Protein AF-A0A956PFY1-F1 (afdb_monomer)

Sequence (185 aa):
MDWIRDLAVQASIHTFSGLRATAQEKAQYIAVGFEELKRYALQGAYRFLIAIDKEMDNERVGYLFLNLYDQDDLGRRQTFVEDIAALPEYWGLGVGHILFDAATKVTAELGMHFMGGEVAAENSRIEAALRNNFYLETYRVVRPCTPEAEQLMEEVRQSKEKAGEVQDKLSKLRERRQRRKRNRT

Mean predicted aligned error: 8.37 Å

Secondary structure (DSSP, 8-state):
-HHHHHHHHHHTTTS-------HHHHHHHHHHHHHHHHHHHHTTSEEEEEEEETTTTTEEEEEEEEEEEEE-TTS-EEEEEEEEEE-GGGTTTTHHHHHHHHHHHHHHHTT-S-EEE---TT-TTHHHHHTTT------------SHHHHHHHHHHHHHHHHHHHHHHHHHHHHHHHHHHHHTT-

Foldseek 3Di:
DVVQLVQCLVCQLQKADQDLFFNVVSSVCSNVCVVVLVVCVVVVQKDKDWDFDPVPVRDTFWIWIKGQADADPVRAGFIETEIIDGHPVCPPVCSVLVRLVVVVVVRVVSVHDDYYYHHHPPRPCVVVCVVNVDDDDDDDDDDDDDPVSVVSNVNSVVSVVVVVVVVVVVVVVVVVVVVVVVVVD

pLDDT: mean 81.2, std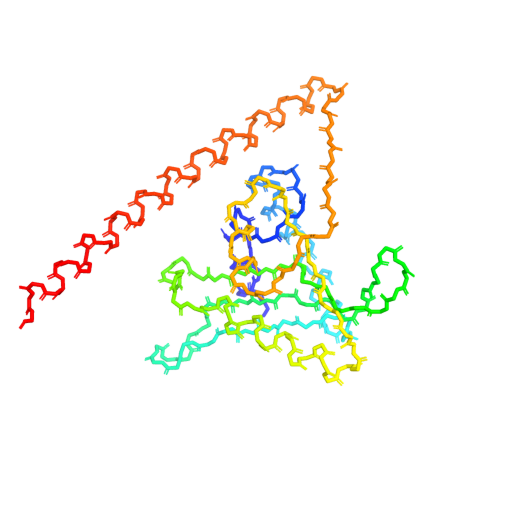 9.68, range [46.41, 95.62]

Solvent-accessible surface area (backbone atoms only — not comparable to full-atom values): 10657 Å² total; per-residue (Å²): 109,67,69,56,51,54,50,45,33,75,34,42,74,74,37,45,45,60,70,93,58,44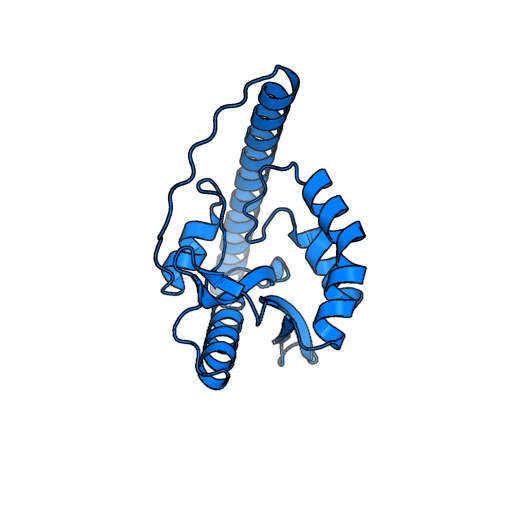,58,64,55,40,23,49,48,44,68,65,47,45,65,58,53,52,52,38,34,76,71,65,47,28,45,79,47,72,42,62,40,76,88,58,85,58,37,77,44,30,42,32,36,34,36,66,76,37,59,49,102,84,68,47,67,20,26,29,44,66,36,44,47,58,46,75,92,50,63,91,71,51,57,68,55,58,46,49,57,52,47,52,50,54,33,47,76,71,74,33,89,45,73,50,66,49,61,34,91,87,40,80,58,54,63,56,42,49,76,65,76,51,77,92,86,82,87,88,86,85,78,71,88,46,74,66,48,45,50,49,52,50,52,36,49,53,52,48,53,54,50,50,53,51,50,53,50,50,51,54,52,49,52,54,52,51,54,57,54,61,77,72,111

Radius of gyration: 17.81 Å; Cα contacts (8 Å, |Δi|>4): 221; chains: 1; bounding box: 33×44×57 Å

Nearest PDB structures (foldseek):
  8a9o-assembly1_A  TM=7.729E-01  e=7.725E-06  Acinetobacter baumannii
  7n1l-assembly3_C  TM=6.380E-01  e=3.744E-05  Brucella abortus 2308
  7zkt-assembly4_H  TM=6.027E-01  e=6.203E-05  Physcomitrium patens
  7zkt-assembly3_F  TM=6.023E-01  e=1.323E-04  Physcomitrium patens
  7zkt-assembly1_B  TM=5.962E-01  e=1.501E-04  Physcomitrium patens

Structure (mmCIF, N/CA/C/O backbone):
data_AF-A0A956PFY1-F1
#
_entry.id   AF-A0A956PFY1-F1
#
loop_
_atom_site.group_PDB
_atom_site.id
_atom_site.type_symbol
_atom_site.label_atom_id
_atom_site.label_alt_id
_atom_site.label_comp_id
_atom_site.label_asym_id
_atom_site.label_entity_id
_atom_site.label_seq_id
_atom_site.pdbx_PDB_ins_code
_atom_site.Cartn_x
_atom_site.Cartn_y
_atom_site.Cartn_z
_atom_site.occupancy
_atom_site.B_iso_or_equiv
_atom_site.auth_seq_id
_atom_site.auth_comp_id
_atom_site.auth_asym_id
_atom_site.auth_atom_id
_atom_site.pdbx_PDB_model_num
ATOM 1 N N . MET A 1 1 ? 16.843 -0.530 -7.516 1.00 71.75 1 MET A N 1
ATOM 2 C CA . MET A 1 1 ? 16.115 -0.113 -6.298 1.00 71.75 1 MET A CA 1
ATOM 3 C C . MET A 1 1 ? 15.875 1.388 -6.311 1.00 71.75 1 MET A C 1
ATOM 5 O O . MET A 1 1 ? 14.780 1.790 -5.967 1.00 71.75 1 MET A O 1
ATOM 9 N N . ASP A 1 2 ? 16.827 2.192 -6.786 1.00 81.81 2 ASP A N 1
ATOM 10 C CA . ASP A 1 2 ? 16.717 3.662 -6.797 1.00 81.81 2 ASP A CA 1
ATOM 11 C C . ASP A 1 2 ? 15.479 4.176 -7.554 1.00 81.81 2 ASP A C 1
ATOM 13 O O . ASP A 1 2 ? 14.748 4.997 -7.027 1.00 81.81 2 ASP A O 1
ATOM 17 N N . TRP A 1 3 ? 15.120 3.568 -8.692 1.00 85.62 3 TRP A N 1
ATOM 18 C CA . TRP A 1 3 ? 13.853 3.873 -9.379 1.00 85.62 3 TRP A CA 1
ATOM 19 C C . TRP A 1 3 ? 12.600 3.656 -8.507 1.00 85.62 3 TRP A C 1
ATOM 21 O O . TRP A 1 3 ? 11.654 4.431 -8.586 1.00 85.62 3 TRP A O 1
ATOM 31 N N . ILE A 1 4 ? 12.587 2.615 -7.662 1.00 83.56 4 ILE A N 1
ATOM 32 C CA . ILE A 1 4 ? 11.465 2.353 -6.745 1.00 83.56 4 ILE A CA 1
ATOM 33 C C . ILE A 1 4 ? 11.416 3.450 -5.685 1.00 83.56 4 ILE A C 1
ATOM 35 O O . ILE A 1 4 ? 10.335 3.934 -5.388 1.00 83.56 4 ILE A O 1
ATOM 39 N N . ARG A 1 5 ? 12.572 3.873 -5.155 1.00 83.25 5 ARG A N 1
ATOM 40 C CA . ARG A 1 5 ? 12.657 5.000 -4.219 1.00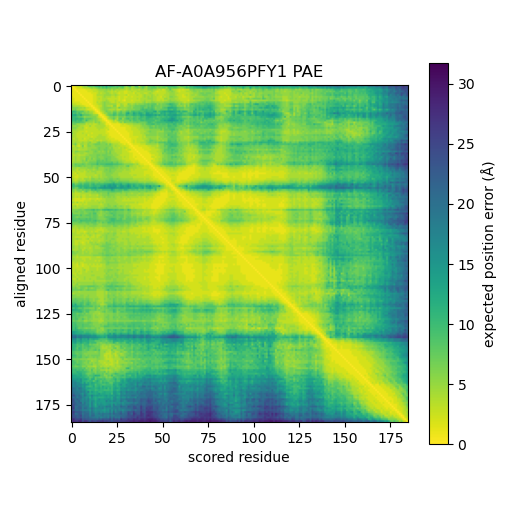 83.25 5 ARG A CA 1
ATOM 41 C C . ARG A 1 5 ? 12.104 6.272 -4.846 1.00 83.25 5 ARG A C 1
ATOM 43 O O . ARG A 1 5 ? 11.280 6.933 -4.230 1.00 83.25 5 ARG A O 1
ATOM 50 N N . ASP A 1 6 ? 12.539 6.600 -6.057 1.00 83.31 6 ASP A N 1
ATOM 51 C CA . ASP A 1 6 ? 12.123 7.823 -6.741 1.00 83.31 6 ASP A CA 1
ATOM 52 C C . ASP A 1 6 ? 10.618 7.807 -7.016 1.00 83.31 6 ASP A C 1
ATOM 54 O O . ASP A 1 6 ? 9.922 8.781 -6.723 1.00 83.31 6 ASP A O 1
ATOM 58 N N . LEU A 1 7 ? 10.095 6.672 -7.492 1.00 83.19 7 LEU A N 1
ATOM 59 C CA . LEU A 1 7 ? 8.660 6.486 -7.674 1.00 83.19 7 LEU A CA 1
ATOM 60 C C . LEU A 1 7 ? 7.908 6.560 -6.339 1.00 83.19 7 LEU A C 1
ATOM 62 O O . LEU A 1 7 ? 6.875 7.215 -6.273 1.00 83.19 7 LEU A O 1
ATOM 66 N N . ALA A 1 8 ? 8.423 5.942 -5.276 1.00 81.88 8 ALA A N 1
ATOM 67 C CA . ALA A 1 8 ? 7.819 5.962 -3.947 1.00 81.88 8 ALA A CA 1
ATOM 68 C C . ALA A 1 8 ? 7.761 7.377 -3.372 1.00 81.88 8 ALA A C 1
ATOM 70 O O . ALA A 1 8 ? 6.731 7.792 -2.857 1.00 81.88 8 ALA A O 1
ATOM 71 N N . VAL A 1 9 ? 8.827 8.164 -3.523 1.00 80.81 9 VAL A N 1
ATOM 72 C CA . VAL A 1 9 ? 8.867 9.569 -3.098 1.00 80.81 9 VAL A CA 1
ATOM 73 C C . VAL A 1 9 ? 7.840 10.392 -3.877 1.00 80.81 9 VAL A C 1
ATOM 75 O O . VAL A 1 9 ? 7.041 11.105 -3.266 1.00 80.81 9 VAL A O 1
ATOM 78 N N . GLN A 1 10 ? 7.806 10.256 -5.205 1.00 77.38 10 GLN A N 1
ATOM 79 C CA . GLN A 1 10 ? 6.849 10.964 -6.063 1.00 77.38 10 GLN A CA 1
ATOM 80 C C . GLN A 1 10 ? 5.396 10.565 -5.777 1.00 77.38 10 GLN A C 1
ATOM 82 O O . GLN A 1 10 ? 4.502 11.412 -5.779 1.00 77.38 10 GLN A O 1
ATOM 87 N N . ALA A 1 11 ? 5.155 9.281 -5.526 1.00 74.50 11 ALA A N 1
ATOM 88 C CA . ALA A 1 11 ? 3.828 8.728 -5.316 1.00 74.50 11 ALA A CA 1
ATOM 89 C C . ALA A 1 11 ? 3.384 8.734 -3.851 1.00 74.50 11 ALA A C 1
ATOM 91 O O . ALA A 1 11 ? 2.210 8.477 -3.614 1.00 74.50 11 ALA A O 1
ATOM 92 N N . SER A 1 12 ? 4.263 9.055 -2.895 1.00 73.81 12 SER A N 1
ATOM 93 C CA . SER A 1 12 ? 4.042 9.011 -1.433 1.00 73.81 12 SER A CA 1
ATOM 94 C C . SER A 1 12 ? 2.766 9.718 -0.969 1.00 73.81 12 SER A C 1
ATOM 96 O O . SER A 1 12 ? 2.120 9.349 0.012 1.00 73.81 12 SER A O 1
ATOM 98 N N . ILE A 1 13 ? 2.368 10.741 -1.716 1.00 68.56 13 ILE A N 1
ATOM 99 C CA . ILE A 1 13 ? 1.162 11.534 -1.483 1.00 68.56 13 ILE A CA 1
ATOM 100 C C . ILE A 1 13 ? -0.129 10.787 -1.871 1.00 68.56 13 ILE A C 1
ATOM 102 O O . ILE A 1 13 ? -1.224 11.183 -1.476 1.00 68.56 13 ILE A O 1
ATOM 106 N N . HIS A 1 14 ? -0.003 9.712 -2.646 1.00 67.69 14 HIS A N 1
ATOM 107 C CA . HIS A 1 14 ? -1.073 8.938 -3.272 1.00 67.69 14 HIS A CA 1
ATOM 108 C C . HIS A 1 14 ? -1.091 7.460 -2.864 1.00 67.69 14 HIS A C 1
ATOM 110 O O . HIS A 1 14 ? -1.961 6.728 -3.352 1.00 67.69 14 HIS A O 1
ATOM 116 N N . THR A 1 15 ? -0.160 7.011 -2.020 1.00 70.25 15 THR A N 1
ATOM 117 C CA . THR A 1 15 ? -0.051 5.601 -1.643 1.00 70.25 15 THR A CA 1
ATOM 118 C C . THR A 1 15 ? -0.909 5.216 -0.432 1.00 70.25 15 THR A C 1
ATOM 120 O O . THR A 1 15 ? -1.598 6.045 0.182 1.00 70.25 15 THR A O 1
ATOM 123 N N . PHE A 1 16 ? -0.912 3.918 -0.120 1.00 62.84 16 PHE A N 1
ATOM 124 C CA . PHE A 1 16 ? -1.498 3.366 1.096 1.00 62.84 16 PHE A CA 1
ATOM 125 C C . PHE A 1 16 ? -0.575 3.687 2.268 1.00 62.84 16 PHE A C 1
ATOM 127 O O . PHE A 1 16 ? 0.484 3.102 2.418 1.00 62.84 16 PHE A O 1
ATOM 134 N N . SER A 1 17 ? -0.959 4.683 3.059 1.00 69.06 17 SER A N 1
ATOM 135 C CA . SER A 1 17 ? -0.211 5.108 4.237 1.00 69.06 17 SER A CA 1
ATOM 136 C C . SER A 1 17 ? -1.193 5.343 5.376 1.00 69.06 17 SER A C 1
ATOM 138 O O . SER A 1 17 ? -2.096 6.181 5.245 1.00 69.06 17 SER A O 1
ATOM 140 N N . GLY A 1 18 ? -0.963 4.684 6.513 1.00 66.62 18 GLY A N 1
AT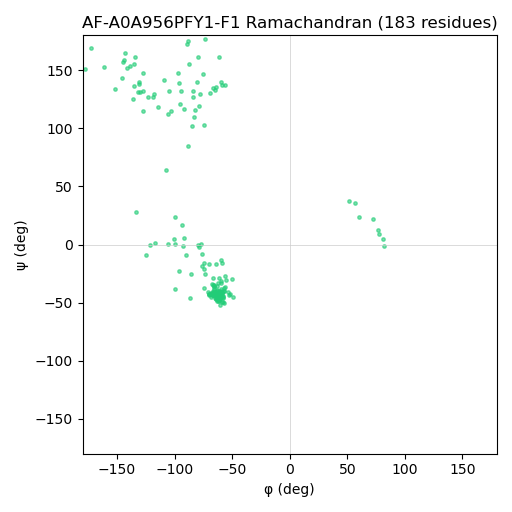OM 141 C CA . GLY A 1 18 ? -1.635 4.972 7.785 1.00 66.62 18 GLY A CA 1
ATOM 142 C C . GLY A 1 18 ? -1.212 6.311 8.411 1.00 66.62 18 GLY A C 1
ATOM 143 O O . GLY A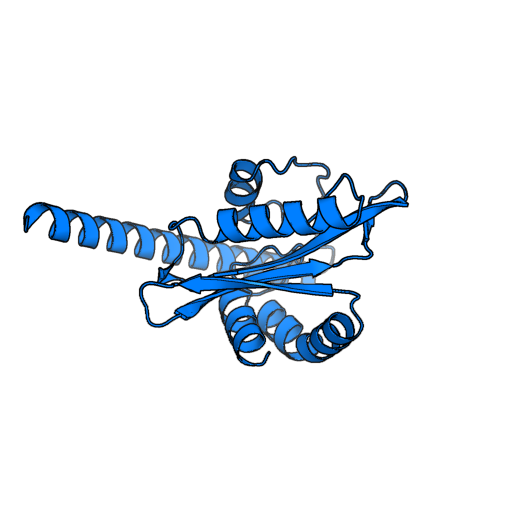 1 18 ? -1.923 6.860 9.255 1.00 66.62 18 GLY A O 1
ATOM 144 N N . LEU A 1 19 ? -0.084 6.888 7.967 1.00 69.25 19 LEU A N 1
ATOM 145 C CA . LEU A 1 19 ? 0.460 8.129 8.522 1.00 69.25 19 LEU A CA 1
ATOM 146 C C . LEU A 1 19 ? -0.403 9.358 8.207 1.00 69.25 19 LEU A C 1
ATOM 148 O O . LEU A 1 19 ? -0.732 9.663 7.051 1.00 69.25 19 LEU A O 1
ATOM 152 N N . ARG A 1 20 ? -0.684 10.122 9.265 1.00 70.81 20 ARG A N 1
ATOM 153 C CA . ARG A 1 20 ? -1.231 11.482 9.212 1.00 70.81 20 ARG A CA 1
ATOM 154 C C . ARG A 1 20 ? -0.068 12.457 9.119 1.00 70.81 20 ARG A C 1
ATOM 156 O O . ARG A 1 20 ? 0.428 12.936 10.127 1.00 70.81 20 ARG A O 1
ATOM 163 N N . ALA A 1 21 ? 0.388 12.663 7.897 1.00 74.44 21 ALA A N 1
ATOM 164 C CA . ALA A 1 21 ? 1.546 13.477 7.584 1.00 74.44 21 ALA A CA 1
ATOM 165 C C . ALA A 1 21 ? 1.272 14.266 6.304 1.00 74.44 21 ALA A C 1
ATOM 167 O O . ALA A 1 21 ? 0.496 13.826 5.441 1.00 74.44 21 ALA A O 1
ATOM 168 N N . THR A 1 22 ? 1.904 15.426 6.185 1.00 75.50 22 THR A N 1
ATOM 169 C CA . THR A 1 22 ? 1.931 16.211 4.954 1.00 75.50 22 THR A CA 1
ATOM 170 C C . THR A 1 22 ? 2.592 15.418 3.827 1.00 75.50 22 THR A C 1
ATOM 172 O O . THR A 1 22 ? 3.339 14.459 4.040 1.00 75.50 22 THR A O 1
ATOM 175 N N . ALA A 1 23 ? 2.339 15.838 2.589 1.00 71.88 23 ALA A N 1
ATOM 176 C CA . ALA A 1 23 ? 3.006 15.288 1.414 1.00 71.88 23 ALA A CA 1
ATOM 177 C C . ALA A 1 23 ? 4.539 15.285 1.548 1.00 71.88 23 ALA A C 1
ATOM 179 O O . ALA A 1 23 ? 5.201 14.307 1.206 1.00 71.88 23 ALA A O 1
ATOM 180 N N . GLN A 1 24 ? 5.087 16.381 2.074 1.00 77.19 24 GLN A N 1
ATOM 181 C CA . GLN A 1 24 ? 6.520 16.561 2.242 1.00 77.19 24 GLN A CA 1
ATOM 182 C C . GLN A 1 24 ? 7.088 15.642 3.326 1.00 77.19 24 GLN A C 1
ATOM 184 O O . GLN A 1 24 ? 8.117 15.013 3.099 1.00 77.19 24 GLN A O 1
ATOM 189 N N . GLU A 1 25 ? 6.403 15.500 4.462 1.00 80.69 25 GLU A N 1
ATOM 190 C CA . GLU A 1 25 ? 6.816 14.580 5.527 1.00 80.69 25 GLU A CA 1
ATOM 191 C C . GLU A 1 25 ? 6.797 13.123 5.061 1.00 80.69 25 GLU A C 1
ATOM 193 O O . GLU A 1 25 ? 7.730 12.381 5.355 1.00 80.69 25 GLU A O 1
ATOM 198 N N . LYS A 1 26 ? 5.792 12.711 4.277 1.00 77.44 26 LYS A N 1
ATOM 199 C CA . LYS A 1 26 ? 5.750 11.361 3.688 1.00 77.44 26 LYS A CA 1
ATOM 200 C C . LYS A 1 26 ? 6.899 11.131 2.714 1.00 77.44 26 LYS A C 1
ATOM 202 O O . LYS A 1 26 ? 7.589 10.118 2.802 1.00 77.44 26 LYS A O 1
ATOM 207 N N . ALA A 1 27 ? 7.132 12.085 1.814 1.00 78.38 27 ALA A N 1
ATOM 208 C CA . ALA A 1 27 ? 8.237 12.030 0.866 1.00 78.38 27 ALA A CA 1
ATOM 209 C C . ALA A 1 27 ? 9.593 11.949 1.585 1.00 78.38 27 ALA A C 1
ATOM 211 O O . ALA A 1 27 ? 10.437 11.135 1.216 1.00 78.38 27 ALA A O 1
ATOM 212 N N . GLN A 1 28 ? 9.790 12.747 2.636 1.00 81.81 28 GLN A N 1
ATOM 213 C CA . GLN A 1 28 ? 11.013 12.749 3.435 1.00 81.81 28 GLN A CA 1
ATOM 214 C C . GLN A 1 28 ? 11.177 11.452 4.231 1.00 81.81 28 GLN A C 1
ATOM 216 O O . GLN A 1 28 ? 12.269 10.887 4.244 1.00 81.81 28 GLN A O 1
ATOM 221 N N . TYR A 1 29 ? 10.101 10.951 4.840 1.00 81.25 29 TYR A N 1
ATOM 222 C CA . TYR A 1 29 ? 10.096 9.679 5.557 1.00 81.25 29 TYR A CA 1
ATOM 223 C C . TYR A 1 29 ? 10.527 8.531 4.643 1.00 81.25 29 TYR A C 1
ATOM 225 O O . TYR A 1 29 ? 11.473 7.817 4.969 1.00 81.25 29 TYR A O 1
ATOM 233 N N . ILE A 1 30 ? 9.918 8.413 3.458 1.00 80.94 30 ILE A N 1
ATOM 234 C CA . ILE A 1 30 ? 10.320 7.412 2.465 1.00 80.94 30 ILE A CA 1
ATOM 235 C C . ILE A 1 30 ? 11.767 7.653 2.038 1.00 80.94 30 ILE A C 1
ATOM 237 O O . ILE A 1 30 ? 12.570 6.729 2.060 1.00 80.94 30 ILE A O 1
ATOM 241 N N . ALA A 1 31 ? 12.146 8.887 1.699 1.00 79.88 31 ALA A N 1
ATOM 242 C CA . ALA A 1 31 ? 13.488 9.186 1.207 1.00 79.88 31 ALA A CA 1
ATOM 243 C C . ALA A 1 31 ? 14.605 8.826 2.199 1.00 79.88 31 ALA A C 1
ATOM 245 O O . ALA A 1 31 ? 15.701 8.488 1.744 1.00 79.88 31 ALA A O 1
ATOM 246 N N . VAL A 1 32 ? 14.340 8.912 3.506 1.00 81.38 32 VAL A N 1
ATOM 247 C CA . VAL A 1 32 ? 15.276 8.561 4.583 1.00 81.38 32 VAL A CA 1
ATOM 248 C C . VAL A 1 32 ? 15.194 7.071 4.927 1.00 81.38 32 VAL A C 1
ATOM 250 O O . VAL A 1 32 ? 16.227 6.413 5.026 1.00 81.38 32 VAL A O 1
ATOM 253 N N . GLY A 1 33 ? 13.986 6.520 5.067 1.00 80.19 33 GLY A N 1
ATOM 254 C CA . GLY A 1 33 ? 13.760 5.131 5.477 1.00 80.19 33 GLY A CA 1
ATOM 255 C C . GLY A 1 33 ? 14.049 4.093 4.390 1.00 80.19 33 GLY A C 1
ATOM 256 O O . GLY A 1 33 ? 14.317 2.933 4.700 1.00 80.19 33 GLY A O 1
ATOM 257 N N . PHE A 1 34 ? 14.050 4.483 3.110 1.00 81.94 34 PHE A N 1
ATOM 258 C CA . PHE A 1 34 ? 14.145 3.535 1.994 1.00 81.94 34 PHE A CA 1
ATOM 259 C C . PHE A 1 34 ? 15.417 2.673 2.003 1.00 81.94 34 PHE A C 1
ATOM 261 O O . PHE A 1 34 ? 15.371 1.516 1.589 1.00 81.94 34 PHE A O 1
ATOM 268 N N . GLU A 1 35 ? 16.554 3.190 2.479 1.00 80.25 35 GLU A N 1
ATOM 269 C CA . GLU A 1 35 ? 17.787 2.389 2.559 1.00 80.25 35 GLU A CA 1
ATOM 270 C C . GLU A 1 35 ? 17.670 1.241 3.567 1.00 80.25 35 GLU A C 1
ATOM 272 O O . GLU A 1 35 ? 18.194 0.147 3.341 1.00 80.25 35 GLU A O 1
ATOM 277 N N . GLU A 1 36 ? 16.939 1.456 4.659 1.00 80.69 36 GLU A N 1
ATOM 278 C CA . GLU A 1 36 ? 16.658 0.405 5.629 1.00 80.69 36 GLU A CA 1
ATOM 279 C C . GLU A 1 36 ? 15.693 -0.632 5.040 1.00 80.69 36 GLU A C 1
ATOM 281 O O . GLU A 1 36 ? 15.960 -1.833 5.100 1.00 80.69 36 GLU A O 1
ATOM 286 N N . LEU A 1 37 ? 14.648 -0.178 4.341 1.00 77.62 37 LEU A N 1
ATOM 287 C CA . LEU A 1 37 ? 13.715 -1.056 3.624 1.00 77.62 37 LEU A CA 1
ATOM 288 C C . LEU A 1 37 ? 14.426 -1.918 2.573 1.00 77.62 37 LEU A C 1
ATOM 290 O O . LEU A 1 37 ? 14.174 -3.118 2.456 1.00 77.62 37 LEU A O 1
ATOM 294 N N . LYS A 1 38 ? 15.375 -1.333 1.836 1.00 80.88 38 LYS A N 1
ATOM 295 C CA . LYS A 1 38 ? 16.222 -2.050 0.877 1.00 80.88 38 LYS A CA 1
ATOM 296 C C . LYS A 1 38 ? 17.059 -3.125 1.562 1.00 80.88 38 LYS A C 1
ATOM 298 O O . LYS A 1 38 ? 17.164 -4.229 1.030 1.00 80.88 38 LYS A O 1
ATOM 303 N N . ARG A 1 39 ? 17.626 -2.835 2.736 1.00 83.12 39 ARG A N 1
ATOM 304 C CA . ARG A 1 39 ? 18.360 -3.826 3.533 1.00 83.12 39 ARG A CA 1
ATOM 305 C C . ARG A 1 39 ? 17.450 -4.980 3.950 1.00 83.12 39 ARG A C 1
ATOM 307 O O . ARG A 1 39 ? 17.827 -6.131 3.739 1.00 83.12 39 ARG A O 1
ATOM 314 N N . TYR A 1 40 ? 16.260 -4.695 4.472 1.00 82.38 40 TYR A N 1
ATOM 315 C CA . TYR A 1 40 ? 15.328 -5.743 4.885 1.00 82.38 40 TYR A CA 1
ATOM 316 C C . TYR A 1 40 ? 14.810 -6.580 3.705 1.00 82.38 40 TYR A C 1
ATOM 318 O O . TYR A 1 40 ? 14.676 -7.799 3.823 1.00 82.38 40 TYR A O 1
ATOM 326 N N . ALA A 1 41 ? 14.600 -5.966 2.538 1.00 83.62 41 ALA A N 1
ATOM 327 C CA . ALA A 1 41 ? 14.270 -6.694 1.314 1.00 83.62 41 ALA A CA 1
ATOM 328 C C . ALA A 1 41 ? 15.400 -7.652 0.890 1.00 83.62 41 ALA A C 1
ATOM 330 O O . ALA A 1 41 ? 15.138 -8.799 0.533 1.00 83.62 41 ALA A O 1
ATOM 331 N N . LEU A 1 42 ? 16.667 -7.226 0.984 1.00 83.69 42 LEU A N 1
ATOM 332 C CA . LEU A 1 42 ? 17.828 -8.081 0.688 1.00 83.69 42 LEU A CA 1
ATOM 333 C C . LEU A 1 42 ? 18.001 -9.231 1.690 1.00 83.69 42 LEU A C 1
ATOM 335 O O . LEU A 1 42 ? 18.506 -10.288 1.326 1.00 83.69 42 LEU A O 1
ATOM 339 N N . GLN A 1 43 ? 17.565 -9.040 2.935 1.00 86.56 43 GLN A N 1
ATOM 340 C CA . GLN A 1 43 ? 17.544 -10.082 3.966 1.00 86.56 43 GLN A CA 1
ATOM 341 C C . GLN A 1 43 ? 16.360 -11.051 3.813 1.00 86.56 43 GLN A C 1
ATOM 343 O O . GLN A 1 43 ? 16.240 -12.000 4.583 1.00 86.56 43 GLN A O 1
ATOM 348 N N . GLY A 1 44 ? 15.480 -10.824 2.832 1.00 83.50 44 GLY A N 1
ATOM 349 C CA . GLY A 1 44 ? 14.298 -11.646 2.592 1.00 83.50 44 GLY A CA 1
ATOM 350 C C . GLY A 1 44 ? 13.143 -11.385 3.560 1.00 83.50 44 GLY A C 1
ATOM 351 O O . GLY A 1 44 ? 12.170 -12.134 3.526 1.00 83.50 44 GLY A O 1
ATOM 352 N N . ALA A 1 45 ? 13.224 -10.340 4.394 1.00 86.50 45 ALA A N 1
ATOM 353 C CA . ALA A 1 45 ? 12.141 -9.929 5.289 1.00 86.50 45 ALA A CA 1
ATOM 354 C C . ALA A 1 45 ? 10.986 -9.248 4.535 1.00 86.50 45 ALA A C 1
ATOM 356 O O . ALA A 1 45 ? 9.836 -9.296 4.963 1.00 86.50 45 ALA A O 1
ATOM 357 N N . TYR A 1 46 ? 11.292 -8.659 3.379 1.00 90.38 46 TYR A N 1
ATOM 358 C CA . TYR A 1 46 ? 10.326 -7.978 2.527 1.00 90.38 46 TYR A CA 1
ATOM 359 C C . TYR A 1 46 ? 10.517 -8.378 1.065 1.00 90.38 46 TYR A C 1
ATOM 361 O O . TYR A 1 46 ? 11.585 -8.850 0.664 1.00 90.38 46 TYR A O 1
ATOM 369 N N . ARG A 1 47 ? 9.497 -8.141 0.239 1.00 90.44 47 ARG A N 1
ATOM 370 C CA . ARG A 1 47 ? 9.558 -8.289 -1.219 1.00 90.44 47 ARG A CA 1
ATOM 371 C C . ARG A 1 47 ? 9.003 -7.057 -1.919 1.00 90.44 47 ARG A C 1
ATOM 373 O O . ARG A 1 47 ? 7.956 -6.539 -1.549 1.00 90.44 47 ARG A O 1
ATOM 380 N N . PHE A 1 48 ? 9.685 -6.644 -2.983 1.00 90.31 48 PHE A N 1
ATOM 381 C CA . PHE A 1 48 ? 9.138 -5.711 -3.962 1.00 90.31 48 PHE A CA 1
ATOM 382 C C . PHE A 1 48 ? 8.537 -6.500 -5.122 1.00 90.31 48 PHE A C 1
ATOM 384 O O . PHE A 1 48 ? 9.242 -7.248 -5.801 1.00 90.31 48 PHE A O 1
ATOM 391 N N . LEU A 1 49 ? 7.246 -6.312 -5.363 1.00 93.62 49 LEU A N 1
ATOM 392 C CA . LEU A 1 49 ? 6.572 -6.765 -6.574 1.00 93.62 49 LEU A CA 1
ATOM 393 C C . LEU A 1 49 ? 6.556 -5.602 -7.556 1.00 93.62 49 LEU A C 1
ATOM 395 O O . LEU A 1 49 ? 6.216 -4.491 -7.164 1.00 93.62 49 LEU A O 1
ATOM 399 N N . ILE A 1 50 ? 6.941 -5.833 -8.811 1.00 93.88 50 ILE A N 1
ATOM 400 C CA . ILE A 1 50 ? 7.075 -4.778 -9.823 1.00 93.88 50 ILE A CA 1
ATOM 401 C C . ILE A 1 50 ? 6.111 -5.069 -10.969 1.00 93.88 50 ILE A C 1
ATOM 403 O O . ILE A 1 50 ? 6.138 -6.157 -11.546 1.00 93.88 50 ILE A O 1
ATOM 407 N N . ALA A 1 51 ? 5.285 -4.085 -11.316 1.00 94.06 51 ALA A N 1
ATOM 408 C CA . ALA A 1 51 ? 4.461 -4.126 -12.514 1.00 94.06 51 ALA A CA 1
ATOM 409 C C . ALA A 1 51 ? 5.282 -3.646 -13.716 1.00 94.06 51 ALA A C 1
ATOM 411 O O . ALA A 1 51 ? 5.943 -2.606 -13.644 1.00 94.06 51 ALA A O 1
ATOM 412 N N . ILE A 1 52 ? 5.230 -4.405 -14.810 1.00 93.12 52 ILE A N 1
ATOM 413 C CA . ILE A 1 52 ? 5.988 -4.151 -16.039 1.00 93.12 52 ILE A CA 1
ATOM 414 C C . ILE A 1 52 ? 5.005 -4.035 -17.204 1.00 93.12 52 ILE A C 1
ATOM 416 O O . ILE A 1 52 ? 4.203 -4.949 -17.415 1.00 93.12 52 ILE A O 1
ATOM 420 N N . ASP A 1 53 ? 5.084 -2.940 -17.959 1.00 91.00 53 ASP A N 1
ATOM 421 C CA . ASP A 1 53 ? 4.378 -2.784 -19.228 1.00 91.00 53 ASP A CA 1
ATOM 422 C C . ASP A 1 53 ? 5.181 -3.447 -20.352 1.00 91.00 53 ASP A C 1
ATOM 424 O O . ASP A 1 53 ? 6.245 -2.983 -20.756 1.00 91.00 53 ASP A O 1
ATOM 428 N N . LYS A 1 54 ? 4.6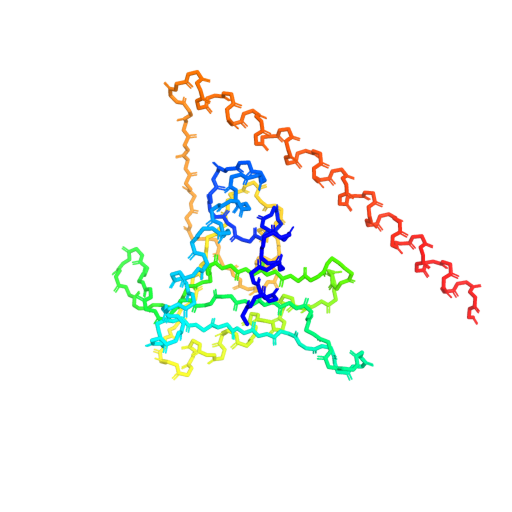53 -4.561 -20.863 1.00 88.06 54 LYS A N 1
ATOM 429 C CA . LYS A 1 54 ? 5.288 -5.343 -21.930 1.00 88.06 54 LYS A CA 1
ATOM 430 C C . LYS A 1 54 ? 5.147 -4.709 -23.315 1.00 88.06 54 LYS A C 1
ATOM 432 O O . LYS A 1 54 ? 5.888 -5.094 -24.214 1.00 88.06 54 LYS A O 1
ATOM 437 N N . GLU A 1 55 ? 4.204 -3.790 -23.506 1.00 84.19 55 GLU A N 1
ATOM 438 C CA . GLU A 1 55 ? 3.972 -3.111 -24.785 1.00 84.19 55 GLU A CA 1
ATOM 439 C C . GLU A 1 55 ? 4.885 -1.888 -24.952 1.00 84.19 55 GLU A C 1
ATOM 441 O O . GLU A 1 55 ? 5.230 -1.521 -26.075 1.00 84.19 55 GLU A O 1
ATOM 446 N N . MET A 1 56 ? 5.337 -1.305 -23.839 1.00 78.44 56 MET A N 1
ATOM 447 C CA . MET A 1 56 ? 6.233 -0.146 -23.787 1.00 78.44 56 MET A CA 1
ATOM 448 C C . MET A 1 56 ? 7.643 -0.553 -23.336 1.00 78.44 56 MET A C 1
ATOM 450 O O . MET A 1 56 ? 8.104 -0.157 -22.274 1.00 78.44 56 MET A O 1
ATOM 454 N N . ASP A 1 57 ? 8.327 -1.383 -24.130 1.00 83.12 57 ASP A N 1
ATOM 455 C CA . ASP A 1 57 ? 9.735 -1.782 -23.913 1.00 83.12 57 ASP A CA 1
ATOM 456 C C . ASP A 1 57 ? 10.057 -2.308 -22.495 1.00 83.12 57 ASP A C 1
ATOM 458 O O . ASP A 1 57 ? 11.120 -2.059 -21.927 1.00 83.12 57 ASP A O 1
ATOM 462 N N . ASN A 1 58 ? 9.127 -3.057 -21.892 1.00 84.38 58 ASN A N 1
ATOM 463 C CA . ASN A 1 58 ? 9.260 -3.567 -20.522 1.00 84.38 58 ASN A CA 1
ATOM 464 C C . ASN A 1 58 ? 9.495 -2.459 -19.480 1.00 84.38 58 ASN A C 1
ATOM 466 O O . ASN A 1 58 ? 10.225 -2.653 -18.497 1.00 84.38 58 ASN A O 1
ATOM 470 N N . GLU A 1 59 ? 8.865 -1.301 -19.678 1.00 88.56 59 GLU A N 1
ATOM 471 C CA . GLU A 1 59 ? 8.900 -0.205 -18.723 1.00 88.56 59 GLU A CA 1
ATOM 472 C C . GLU A 1 59 ? 8.323 -0.654 -17.373 1.00 88.56 59 GLU A C 1
ATOM 474 O O . GLU A 1 59 ? 7.339 -1.391 -17.284 1.00 88.56 59 GLU A O 1
ATOM 479 N N . ARG A 1 60 ? 8.956 -0.222 -16.282 1.00 90.94 60 ARG A N 1
ATOM 480 C CA . ARG A 1 60 ? 8.463 -0.468 -14.923 1.00 90.94 60 ARG A CA 1
ATOM 481 C C . ARG A 1 60 ? 7.445 0.613 -14.608 1.00 90.94 60 ARG A C 1
ATOM 483 O O . ARG A 1 60 ? 7.757 1.791 -14.728 1.00 90.94 60 ARG A O 1
ATOM 490 N N . VAL A 1 61 ? 6.248 0.220 -14.190 1.00 90.19 61 VAL A N 1
ATOM 491 C CA . VAL A 1 61 ? 5.103 1.146 -14.118 1.00 90.19 61 VAL A CA 1
ATOM 492 C C . VAL A 1 61 ? 4.451 1.217 -12.748 1.00 90.19 61 VAL A C 1
ATOM 494 O O . VAL A 1 61 ? 3.613 2.081 -12.497 1.00 90.19 61 VAL A O 1
ATOM 497 N N . GLY A 1 62 ? 4.840 0.333 -11.835 1.00 91.12 62 GLY A N 1
ATOM 498 C CA . GLY A 1 62 ? 4.376 0.348 -10.457 1.00 91.12 62 GLY A CA 1
ATOM 499 C C . GLY A 1 62 ? 5.104 -0.662 -9.591 1.00 91.12 62 GLY A C 1
ATOM 500 O O . GLY A 1 62 ? 5.834 -1.520 -10.093 1.00 91.12 62 GLY A O 1
ATOM 501 N N . TYR A 1 63 ? 4.890 -0.557 -8.287 1.00 92.56 63 TYR A N 1
ATOM 502 C CA . TYR A 1 63 ? 5.384 -1.518 -7.316 1.00 92.56 63 TYR A CA 1
ATOM 503 C C . TYR A 1 63 ? 4.390 -1.728 -6.175 1.00 92.56 63 TYR A C 1
ATOM 505 O O . TYR A 1 63 ? 3.556 -0.867 -5.892 1.00 92.56 63 TYR A O 1
ATOM 513 N N . LEU A 1 64 ? 4.538 -2.862 -5.497 1.00 92.19 64 LEU A N 1
ATOM 514 C CA . LEU A 1 64 ? 3.964 -3.145 -4.186 1.00 92.19 64 LEU A CA 1
ATOM 515 C C . LEU A 1 64 ? 5.089 -3.620 -3.269 1.00 92.19 64 LEU A C 1
ATOM 517 O O . LEU A 1 64 ? 5.895 -4.470 -3.658 1.00 92.19 64 LEU A O 1
ATOM 521 N N . PHE A 1 65 ? 5.155 -3.047 -2.073 1.00 90.69 65 PHE A N 1
ATOM 522 C CA . PHE A 1 65 ? 6.118 -3.403 -1.045 1.00 90.69 65 PHE A CA 1
ATOM 523 C C . PHE A 1 65 ? 5.438 -4.251 0.033 1.00 90.69 65 PHE A C 1
ATOM 525 O O . PHE A 1 65 ? 4.514 -3.798 0.706 1.00 90.69 65 PHE A O 1
ATOM 532 N N . LEU A 1 66 ? 5.868 -5.509 0.134 1.00 92.88 66 LEU A N 1
ATOM 533 C CA . LEU A 1 66 ? 5.235 -6.535 0.954 1.00 92.88 66 LEU A CA 1
ATOM 534 C C . LEU A 1 66 ? 6.171 -6.961 2.084 1.00 92.88 66 LEU A C 1
ATOM 536 O O . LEU A 1 66 ? 7.244 -7.510 1.826 1.00 92.88 66 LEU A O 1
ATOM 540 N N . ASN A 1 67 ? 5.742 -6.755 3.321 1.00 92.94 67 ASN A N 1
ATOM 541 C CA . ASN A 1 67 ? 6.347 -7.324 4.515 1.00 92.94 67 ASN A CA 1
ATOM 542 C C . ASN A 1 67 ? 5.928 -8.792 4.659 1.00 92.94 67 ASN A C 1
ATOM 544 O O . ASN A 1 67 ? 4.744 -9.125 4.559 1.00 92.94 67 ASN A O 1
ATOM 548 N N . LEU A 1 68 ? 6.905 -9.680 4.856 1.00 93.81 68 LEU A N 1
ATOM 549 C CA . LEU A 1 68 ? 6.690 -11.127 4.915 1.00 93.81 68 LEU A CA 1
ATOM 550 C C . LEU A 1 68 ? 6.634 -11.691 6.343 1.00 93.81 68 LEU A C 1
ATOM 552 O O . LEU A 1 68 ? 6.526 -12.906 6.506 1.00 93.81 68 LEU A O 1
ATOM 556 N N . TYR A 1 69 ? 6.767 -10.854 7.372 1.00 88.44 69 TYR A N 1
ATOM 557 C CA . TYR A 1 69 ? 6.902 -11.293 8.766 1.00 88.44 69 TYR A CA 1
ATOM 558 C C . TYR A 1 69 ? 5.993 -10.525 9.728 1.00 88.44 69 TYR A C 1
ATOM 560 O O . TYR A 1 69 ? 6.306 -10.415 10.913 1.00 88.44 69 TYR A O 1
ATOM 568 N N . ASP A 1 70 ? 4.866 -10.027 9.231 1.00 90.50 70 ASP A N 1
ATOM 569 C CA . ASP A 1 70 ? 3.912 -9.289 10.046 1.00 90.50 70 ASP A CA 1
ATOM 570 C C . ASP A 1 70 ? 3.003 -10.211 10.882 1.00 90.50 70 ASP A C 1
ATOM 572 O O . ASP A 1 70 ? 2.874 -11.422 10.633 1.00 90.50 70 ASP A O 1
ATOM 576 N N . GLN A 1 71 ? 2.385 -9.630 11.908 1.00 88.81 71 GLN A N 1
ATOM 577 C CA . GLN A 1 71 ? 1.371 -10.278 12.729 1.00 88.81 71 GLN A CA 1
ATOM 578 C C . GLN A 1 71 ? 0.160 -9.367 12.871 1.00 88.81 71 GLN A C 1
ATOM 580 O O . GLN A 1 71 ? 0.304 -8.164 13.057 1.00 88.81 71 GLN A O 1
ATOM 585 N N . ASP A 1 72 ? -1.031 -9.955 12.820 1.00 84.88 72 ASP A N 1
ATOM 586 C CA . ASP A 1 72 ? -2.248 -9.210 13.129 1.00 84.88 72 ASP A CA 1
ATOM 587 C C . ASP A 1 72 ? -2.397 -8.937 14.635 1.00 84.88 72 ASP A C 1
ATOM 589 O O . ASP A 1 72 ? -1.611 -9.412 15.461 1.00 84.88 72 ASP A O 1
ATOM 593 N N . ASP A 1 73 ? -3.453 -8.211 15.006 1.00 81.88 73 ASP A N 1
ATOM 594 C CA . ASP A 1 73 ? -3.757 -7.843 16.397 1.00 81.88 73 ASP A CA 1
ATOM 595 C C . ASP A 1 73 ? -3.946 -9.058 17.334 1.00 81.88 73 ASP A C 1
ATOM 597 O O . ASP A 1 73 ? -3.914 -8.918 18.559 1.00 81.88 73 ASP A O 1
ATOM 601 N N . LEU A 1 74 ? -4.138 -10.262 16.781 1.00 84.38 74 LEU A N 1
ATOM 602 C CA . LEU A 1 74 ? -4.272 -11.521 17.519 1.00 84.38 74 LEU A CA 1
ATOM 603 C C . LEU A 1 74 ? -2.970 -12.345 17.533 1.00 84.38 74 LEU A C 1
ATOM 605 O O . LEU A 1 74 ? -2.963 -13.471 18.037 1.00 84.38 74 LEU A O 1
ATOM 609 N N . GLY A 1 75 ? -1.875 -11.815 16.983 1.00 85.50 75 GLY A N 1
ATOM 610 C CA . GLY A 1 75 ? -0.575 -12.480 16.889 1.00 85.50 75 GLY A CA 1
ATOM 611 C C . GLY A 1 75 ? -0.498 -13.550 15.795 1.00 85.50 75 GLY A C 1
ATOM 612 O O . GLY A 1 75 ? 0.439 -14.356 15.779 1.00 85.50 75 GLY A O 1
ATOM 613 N N . ARG A 1 76 ? -1.477 -13.618 14.883 1.00 88.62 76 ARG A N 1
ATOM 614 C CA . ARG A 1 76 ? -1.463 -14.581 13.773 1.00 88.62 76 ARG A CA 1
ATOM 615 C C . ARG A 1 76 ? -0.565 -14.051 12.666 1.00 88.62 76 ARG A C 1
ATOM 617 O O . ARG A 1 76 ? -0.586 -12.870 12.340 1.00 88.62 76 ARG A O 1
ATOM 624 N N . ARG A 1 77 ? 0.212 -14.945 12.051 1.00 93.12 77 ARG A N 1
ATOM 625 C CA . ARG A 1 77 ? 1.101 -14.576 10.944 1.00 93.12 77 ARG A CA 1
ATOM 626 C C . ARG A 1 77 ? 0.299 -14.113 9.731 1.00 93.12 77 ARG A C 1
ATOM 628 O O . ARG A 1 77 ? -0.596 -14.828 9.275 1.00 93.12 77 ARG A O 1
ATOM 635 N N . GLN A 1 78 ? 0.715 -12.989 9.169 1.00 93.75 78 GLN A N 1
ATOM 636 C CA . GLN A 1 78 ? 0.214 -12.461 7.910 1.00 93.75 78 GLN A CA 1
ATOM 637 C C . GLN A 1 78 ? 1.349 -11.813 7.116 1.00 93.75 78 GLN A C 1
ATOM 639 O O . GLN A 1 78 ? 2.426 -11.528 7.639 1.00 93.75 78 GLN A O 1
ATOM 644 N N . THR A 1 79 ? 1.112 -11.577 5.832 1.00 94.94 79 THR A N 1
ATOM 645 C CA . THR A 1 79 ? 1.903 -10.581 5.100 1.00 94.94 79 THR A CA 1
ATOM 646 C C . THR A 1 79 ? 1.260 -9.212 5.261 1.00 94.94 79 THR A C 1
ATOM 648 O O . THR A 1 79 ? 0.044 -9.137 5.424 1.00 94.94 79 THR A O 1
ATOM 651 N N . PHE A 1 80 ? 2.025 -8.137 5.118 1.00 92.12 80 PHE A N 1
ATOM 652 C CA . PHE A 1 80 ? 1.494 -6.783 5.247 1.00 92.12 80 PHE A CA 1
ATOM 653 C C . PHE A 1 80 ? 1.943 -5.893 4.093 1.00 92.12 80 PHE A C 1
ATOM 655 O O . PHE A 1 80 ? 3.116 -5.882 3.715 1.00 92.12 80 PHE A O 1
ATOM 662 N N . VAL A 1 81 ? 0.998 -5.179 3.488 1.00 90.81 81 VAL A N 1
ATOM 663 C CA . VAL A 1 81 ? 1.274 -4.235 2.405 1.00 90.81 81 VAL A CA 1
ATOM 664 C C . VAL A 1 81 ? 1.677 -2.906 3.023 1.00 90.81 81 VAL A C 1
ATOM 666 O O . VAL A 1 81 ? 0.833 -2.142 3.484 1.00 90.81 81 VAL A O 1
ATOM 669 N N . GLU A 1 82 ? 2.980 -2.649 3.010 1.00 85.56 82 GLU A N 1
ATOM 670 C CA . GLU A 1 82 ? 3.586 -1.427 3.545 1.00 85.56 82 GLU A CA 1
ATOM 671 C C . GLU A 1 82 ? 3.344 -0.235 2.623 1.00 85.56 82 GLU A C 1
ATOM 673 O O . GLU A 1 82 ? 3.167 0.893 3.073 1.00 85.56 82 GLU A O 1
ATOM 678 N N . ASP A 1 83 ? 3.385 -0.483 1.310 1.00 84.62 83 ASP A N 1
ATOM 679 C CA . ASP A 1 83 ? 3.245 0.569 0.317 1.00 84.62 83 ASP A CA 1
ATOM 680 C C . ASP A 1 83 ? 2.870 0.020 -1.065 1.00 84.62 83 ASP A C 1
ATOM 682 O O . ASP A 1 83 ? 3.205 -1.111 -1.433 1.00 84.62 83 ASP A O 1
ATOM 686 N N . ILE A 1 84 ? 2.198 0.842 -1.868 1.00 87.19 84 ILE A N 1
ATOM 687 C CA . ILE A 1 84 ? 1.868 0.528 -3.262 1.00 87.19 84 ILE A CA 1
ATOM 688 C C . ILE A 1 84 ? 1.748 1.811 -4.078 1.00 87.19 84 ILE A C 1
ATOM 690 O O . ILE A 1 84 ? 1.049 2.757 -3.703 1.00 87.19 84 ILE A O 1
ATOM 694 N N . ALA A 1 85 ? 2.374 1.809 -5.250 1.00 85.81 85 ALA A N 1
ATOM 695 C CA . ALA A 1 85 ? 2.305 2.920 -6.180 1.00 85.81 85 ALA A CA 1
ATOM 696 C C . ALA A 1 85 ? 2.316 2.458 -7.634 1.00 85.81 85 ALA A C 1
ATOM 698 O O . ALA A 1 85 ? 2.817 1.394 -7.991 1.00 85.81 85 ALA A O 1
ATOM 699 N N . ALA A 1 86 ? 1.795 3.324 -8.494 1.00 86.00 86 ALA A N 1
ATOM 700 C CA . ALA A 1 86 ? 1.932 3.222 -9.935 1.00 86.00 86 ALA A CA 1
ATOM 701 C C . ALA A 1 86 ? 2.183 4.615 -10.508 1.00 86.00 86 ALA A C 1
ATOM 703 O O . ALA A 1 86 ? 1.740 5.613 -9.928 1.00 86.00 86 ALA A O 1
ATOM 704 N N . LEU A 1 87 ? 2.847 4.673 -11.657 1.00 82.56 87 LEU A N 1
ATOM 705 C CA . LEU A 1 87 ? 3.008 5.900 -12.424 1.00 82.56 87 LEU A CA 1
ATOM 706 C C . LEU A 1 87 ? 1.624 6.502 -12.751 1.00 82.56 87 LEU A C 1
ATOM 708 O O . LEU A 1 87 ? 0.700 5.750 -13.093 1.00 82.56 87 LEU A O 1
ATOM 712 N N . PRO A 1 88 ? 1.435 7.832 -12.624 1.00 78.62 88 PRO A N 1
ATOM 713 C CA . PRO A 1 88 ? 0.132 8.473 -12.786 1.00 78.62 88 PRO A CA 1
ATOM 714 C C . PRO A 1 88 ? -0.613 8.073 -14.061 1.00 78.62 88 PRO A C 1
ATOM 716 O O . PRO A 1 88 ? -1.813 7.790 -14.023 1.00 78.62 88 PRO A O 1
ATOM 719 N N . GLU A 1 89 ? 0.064 8.041 -15.201 1.00 80.06 89 GLU A N 1
ATOM 720 C CA . GLU A 1 89 ? -0.440 7.648 -16.521 1.00 80.06 89 GLU A CA 1
ATOM 721 C C . GLU A 1 89 ? -1.052 6.239 -16.551 1.00 80.06 89 GLU A C 1
ATOM 723 O O . GLU A 1 89 ? -2.012 6.031 -17.293 1.00 80.06 89 GLU A O 1
ATOM 728 N N . TYR A 1 90 ? -0.613 5.335 -15.669 1.00 82.88 90 TYR A N 1
ATOM 729 C CA . TYR A 1 90 ? -1.136 3.971 -15.546 1.00 82.88 90 TYR A CA 1
ATOM 730 C C . TYR A 1 90 ? -2.269 3.829 -14.519 1.00 82.88 90 TYR A C 1
ATOM 732 O O . TYR A 1 90 ? -2.843 2.750 -14.335 1.00 82.88 90 TYR A O 1
ATOM 740 N N . TRP A 1 91 ? -2.653 4.910 -13.835 1.00 81.69 91 TRP A N 1
ATOM 741 C CA . TRP A 1 91 ? -3.779 4.859 -12.906 1.00 81.69 91 TRP A CA 1
ATOM 742 C C . TRP A 1 91 ? -5.096 4.557 -13.616 1.00 81.69 91 TRP A C 1
ATOM 744 O O . TRP A 1 91 ? -5.432 5.167 -14.633 1.00 81.69 91 TRP A O 1
ATOM 754 N N . GLY A 1 92 ? -5.873 3.652 -13.018 1.00 78.00 92 GLY A N 1
ATOM 755 C CA . GLY A 1 92 ? -7.139 3.176 -13.574 1.00 78.00 92 GLY A CA 1
ATOM 756 C C . GLY A 1 92 ? -6.982 2.071 -14.622 1.00 78.00 92 GLY A C 1
ATOM 757 O O . GLY A 1 92 ? -7.992 1.555 -15.082 1.00 78.00 92 GLY A O 1
ATOM 758 N N . LEU A 1 93 ? -5.751 1.668 -14.960 1.00 85.38 93 LEU A N 1
ATOM 759 C CA . LEU A 1 93 ? -5.471 0.589 -15.919 1.00 85.38 93 LEU A CA 1
ATOM 760 C C . LEU A 1 93 ? -5.280 -0.784 -15.254 1.00 85.38 93 LEU A C 1
ATOM 762 O O . LEU A 1 93 ? -4.715 -1.692 -15.845 1.00 85.38 93 LEU A O 1
ATOM 766 N N . GLY A 1 94 ? -5.710 -0.942 -14.001 1.00 87.00 94 GLY A N 1
ATOM 767 C CA . GLY A 1 94 ? -5.640 -2.230 -13.306 1.00 87.00 94 GLY A CA 1
ATOM 768 C C . GLY A 1 94 ? -4.281 -2.596 -12.699 1.00 87.00 94 GLY A C 1
ATOM 769 O O . GLY A 1 94 ? -4.176 -3.668 -12.114 1.00 87.00 94 GLY A O 1
ATOM 770 N N . VAL A 1 95 ? -3.268 -1.717 -12.739 1.00 89.00 95 VAL A N 1
ATOM 771 C CA . VAL A 1 95 ? -1.933 -1.995 -12.156 1.00 89.00 95 VAL A CA 1
ATOM 772 C C . VAL A 1 95 ? -2.013 -2.437 -10.691 1.00 89.00 95 VAL A C 1
ATOM 774 O O . VAL A 1 95 ? -1.368 -3.406 -10.307 1.00 89.00 95 VAL A O 1
ATOM 777 N N . GLY A 1 96 ? -2.849 -1.773 -9.885 1.00 88.31 96 GLY A N 1
ATOM 778 C CA . GLY A 1 96 ? -3.054 -2.153 -8.486 1.00 88.31 96 GLY A CA 1
ATOM 779 C C . GLY A 1 96 ? -3.608 -3.572 -8.323 1.00 88.31 96 GLY A C 1
ATOM 780 O O . GLY A 1 96 ? -3.100 -4.312 -7.493 1.00 88.31 96 GLY A O 1
ATOM 781 N N . HIS A 1 97 ? -4.578 -3.972 -9.154 1.00 89.31 97 HIS A N 1
ATOM 782 C CA . HIS A 1 97 ? -5.144 -5.327 -9.127 1.00 89.31 97 HIS A CA 1
ATOM 783 C C . HIS A 1 97 ? -4.081 -6.383 -9.430 1.00 89.31 97 HIS A C 1
ATOM 785 O O . HIS A 1 97 ? -3.933 -7.339 -8.682 1.00 89.31 97 HIS A O 1
ATOM 791 N N . ILE A 1 98 ? -3.273 -6.163 -10.470 1.00 92.56 98 ILE A N 1
ATOM 792 C CA . ILE A 1 98 ? -2.193 -7.085 -10.846 1.00 92.56 98 ILE A CA 1
ATOM 793 C C . ILE A 1 98 ? -1.180 -7.240 -9.703 1.00 92.56 98 ILE A C 1
ATOM 795 O O . ILE A 1 98 ? -0.718 -8.347 -9.424 1.00 92.56 98 ILE A O 1
ATOM 799 N N . LEU A 1 99 ? -0.833 -6.134 -9.039 1.00 93.56 99 LEU A N 1
ATOM 800 C CA . LEU A 1 99 ? 0.089 -6.143 -7.907 1.00 93.56 99 LEU A CA 1
ATOM 801 C C . LEU A 1 99 ? -0.498 -6.868 -6.689 1.00 93.56 99 LEU A C 1
ATOM 803 O O . LEU A 1 99 ? 0.208 -7.672 -6.084 1.00 93.56 99 LEU A O 1
ATOM 807 N N . PHE A 1 100 ? -1.770 -6.635 -6.353 1.00 93.25 100 PHE A N 1
ATOM 808 C CA . PHE A 1 100 ? -2.436 -7.338 -5.254 1.00 93.25 100 PHE A CA 1
ATOM 809 C C . PHE A 1 100 ? -2.611 -8.830 -5.546 1.00 93.25 100 PHE A C 1
ATOM 811 O O . PHE A 1 100 ? -2.281 -9.637 -4.686 1.00 93.25 100 PHE A O 1
ATOM 818 N N . ASP A 1 101 ? -3.001 -9.216 -6.762 1.00 94.25 101 ASP A N 1
ATOM 819 C CA . ASP A 1 101 ? -3.094 -10.625 -7.161 1.00 94.25 101 ASP A CA 1
ATOM 820 C C . ASP A 1 101 ? -1.738 -11.336 -7.039 1.00 94.25 101 ASP A C 1
ATOM 822 O O . ASP A 1 101 ? -1.656 -12.490 -6.610 1.00 94.25 101 ASP A O 1
ATOM 826 N N . ALA A 1 102 ? -0.651 -10.653 -7.412 1.00 95.62 102 ALA A N 1
ATOM 827 C CA . ALA A 1 102 ? 0.701 -11.169 -7.235 1.00 95.62 102 ALA A CA 1
ATOM 828 C C . ALA A 1 102 ? 1.078 -11.286 -5.748 1.00 95.62 102 ALA A C 1
ATOM 830 O O . ALA A 1 102 ? 1.666 -12.292 -5.353 1.00 95.62 102 ALA A O 1
ATOM 831 N N . ALA A 1 103 ? 0.714 -10.302 -4.922 1.00 95.44 103 ALA A N 1
ATOM 832 C CA . ALA A 1 103 ? 0.952 -10.341 -3.482 1.00 95.44 103 ALA A CA 1
ATOM 833 C C . ALA A 1 103 ? 0.188 -11.486 -2.813 1.00 95.44 103 ALA A C 1
ATOM 835 O O . ALA A 1 103 ? 0.801 -12.274 -2.102 1.00 95.44 103 ALA A O 1
ATOM 836 N N . THR A 1 104 ? -1.095 -11.671 -3.134 1.00 95.19 104 THR A N 1
ATOM 837 C CA . THR A 1 104 ? -1.912 -12.781 -2.626 1.00 95.19 104 THR A CA 1
ATOM 838 C C . THR A 1 104 ? -1.302 -14.142 -2.957 1.00 95.19 104 THR A C 1
ATOM 840 O O . THR A 1 104 ? -1.295 -15.029 -2.104 1.00 95.19 104 THR A O 1
ATOM 843 N N . LYS A 1 105 ? -0.741 -14.317 -4.163 1.00 95.62 105 LYS A N 1
ATOM 844 C CA . LYS A 1 105 ? -0.017 -15.550 -4.520 1.00 95.62 105 LYS A CA 1
ATOM 845 C C . LYS A 1 105 ? 1.199 -15.767 -3.625 1.00 95.62 105 LYS A C 1
ATOM 847 O O . LYS A 1 105 ? 1.357 -16.858 -3.089 1.00 95.62 105 LYS A O 1
ATOM 852 N N . VAL A 1 106 ? 2.010 -14.730 -3.408 1.00 94.75 106 VAL A N 1
ATOM 853 C CA . VAL A 1 106 ? 3.176 -14.802 -2.511 1.00 94.75 106 VAL A CA 1
ATOM 854 C C . VAL A 1 106 ? 2.756 -15.139 -1.078 1.00 94.75 106 VAL A C 1
ATOM 856 O O . VAL A 1 106 ? 3.362 -16.008 -0.457 1.00 94.75 106 VAL A O 1
ATOM 859 N N . THR A 1 107 ? 1.708 -14.503 -0.554 1.00 94.31 107 THR A N 1
ATOM 860 C CA . THR A 1 107 ? 1.155 -14.789 0.780 1.00 94.31 107 THR A CA 1
ATOM 861 C C . THR A 1 107 ? 0.725 -16.252 0.906 1.00 94.31 107 THR A C 1
ATOM 863 O O . THR A 1 107 ? 1.085 -16.925 1.874 1.00 94.31 107 THR A O 1
ATOM 866 N N . ALA A 1 108 ? 0.011 -16.772 -0.097 1.00 94.44 108 ALA A N 1
ATOM 867 C CA . ALA A 1 108 ? -0.442 -18.159 -0.120 1.00 94.44 108 ALA A CA 1
ATOM 868 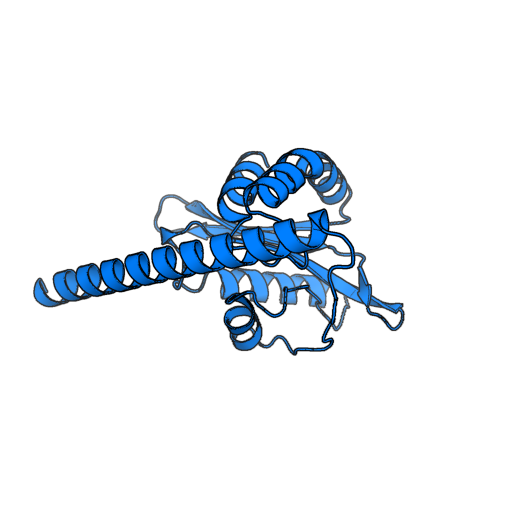C C . ALA A 1 108 ? 0.728 -19.156 -0.205 1.00 94.44 108 ALA A C 1
ATOM 870 O O . ALA A 1 108 ? 0.735 -20.158 0.509 1.00 94.44 108 ALA A O 1
ATOM 871 N N . GLU A 1 109 ? 1.747 -18.870 -1.022 1.00 95.06 109 GLU A N 1
ATOM 872 C CA . GLU A 1 109 ? 2.972 -19.679 -1.129 1.00 95.06 109 GLU A CA 1
ATOM 873 C C . GLU A 1 109 ? 3.756 -19.746 0.192 1.00 95.06 109 GLU A C 1
ATOM 875 O O . GLU A 1 109 ? 4.422 -20.744 0.468 1.00 95.06 109 GLU A O 1
ATOM 880 N N . LEU A 1 110 ? 3.654 -18.714 1.034 1.00 92.62 110 LEU A N 1
ATOM 881 C CA . LEU A 1 110 ? 4.238 -18.685 2.379 1.00 92.62 110 LEU A CA 1
ATOM 882 C C . LEU A 1 110 ? 3.403 -19.444 3.427 1.00 92.62 110 LEU A C 1
ATOM 884 O O . LEU A 1 110 ? 3.798 -19.498 4.595 1.00 92.62 110 LEU A O 1
ATOM 888 N N . GLY A 1 111 ? 2.265 -20.028 3.036 1.00 93.50 111 GLY A N 1
ATOM 889 C CA . GLY A 1 111 ? 1.356 -20.741 3.935 1.00 93.50 111 GLY A CA 1
ATOM 890 C C . GLY A 1 111 ? 0.569 -19.820 4.869 1.00 93.50 111 GLY A C 1
ATOM 891 O O . GLY A 1 111 ? 0.122 -20.261 5.926 1.00 93.50 111 GLY A O 1
ATOM 892 N N . MET A 1 112 ? 0.427 -18.541 4.515 1.00 93.62 112 MET A N 1
ATOM 893 C CA . MET A 1 112 ? -0.329 -17.555 5.287 1.00 93.62 112 MET A CA 1
ATOM 894 C C . MET A 1 112 ? -1.742 -17.399 4.728 1.00 93.62 112 MET A C 1
ATOM 896 O O . MET A 1 112 ? -1.969 -17.519 3.525 1.00 93.62 112 MET A O 1
ATOM 900 N N . HIS A 1 113 ? -2.698 -17.110 5.611 1.00 90.38 113 HIS A N 1
ATOM 901 C CA . HIS A 1 113 ? -4.113 -16.987 5.245 1.00 90.38 113 HIS A CA 1
ATOM 902 C C . HIS A 1 113 ? -4.558 -15.546 4.994 1.00 90.38 113 HIS A C 1
ATOM 904 O O . HIS A 1 113 ? -5.553 -15.332 4.305 1.00 90.38 113 HIS A O 1
ATOM 910 N N . PHE A 1 114 ? -3.834 -14.574 5.550 1.00 91.12 114 PHE A N 1
ATOM 911 C CA . PHE A 1 114 ? -4.233 -13.173 5.554 1.00 91.12 114 PHE A CA 1
ATOM 912 C C . PHE A 1 114 ? -3.120 -12.282 5.012 1.00 91.12 114 PHE A C 1
ATOM 914 O O . PHE A 1 114 ? -1.927 -12.565 5.168 1.00 91.12 114 PHE A O 1
ATOM 921 N N . MET A 1 115 ? -3.546 -11.204 4.362 1.00 92.75 115 MET A N 1
ATOM 922 C CA . MET A 1 115 ? -2.701 -10.100 3.944 1.00 92.75 115 MET A CA 1
ATOM 923 C C . MET A 1 115 ? -3.326 -8.812 4.468 1.00 92.75 115 MET A C 1
ATOM 925 O O . MET A 1 115 ? -4.427 -8.449 4.053 1.00 92.75 115 MET A O 1
ATOM 929 N N . GLY A 1 116 ? -2.621 -8.153 5.379 1.00 89.50 116 GLY A N 1
ATOM 930 C CA . GLY A 1 116 ? -3.014 -6.879 5.955 1.00 89.50 116 GLY A CA 1
ATOM 931 C C . GLY A 1 116 ? -2.486 -5.692 5.154 1.00 89.50 116 GLY A C 1
ATOM 932 O O . GLY A 1 116 ? -1.688 -5.824 4.223 1.00 89.50 116 GLY A O 1
ATOM 933 N N . GLY A 1 117 ? -2.935 -4.510 5.543 1.00 87.19 117 GLY A N 1
ATOM 934 C CA . GLY A 1 117 ? -2.423 -3.236 5.064 1.00 87.19 117 GLY A CA 1
ATOM 935 C C . GLY A 1 117 ? -3.145 -2.102 5.773 1.00 87.19 117 GLY A C 1
ATOM 936 O O . GLY A 1 117 ? -4.308 -2.238 6.156 1.00 87.19 117 GLY A O 1
ATOM 937 N N . GLU A 1 118 ? -2.471 -0.971 5.939 1.00 81.69 118 GLU A N 1
ATOM 938 C CA . GLU A 1 118 ? -3.059 0.195 6.587 1.00 81.69 118 GLU A CA 1
ATOM 939 C C . GLU A 1 118 ? -3.423 1.278 5.578 1.00 81.69 118 GLU A C 1
ATOM 941 O O . GLU A 1 118 ? -2.629 1.708 4.737 1.00 81.69 118 GLU A O 1
ATOM 946 N N . VAL A 1 119 ? -4.642 1.790 5.716 1.00 75.88 119 VAL A N 1
ATOM 947 C CA . VAL A 1 119 ? -5.073 2.980 4.999 1.00 75.88 119 VAL A CA 1
ATOM 948 C C . VAL A 1 119 ? -5.690 3.957 5.986 1.00 75.88 119 VAL A C 1
ATOM 950 O O . VAL A 1 119 ? -6.533 3.593 6.804 1.00 75.88 119 VAL A O 1
ATOM 953 N N . ALA A 1 120 ? -5.272 5.221 5.927 1.00 72.12 120 ALA A N 1
ATOM 954 C CA . ALA A 1 120 ? -5.970 6.265 6.665 1.00 72.12 120 ALA A CA 1
ATOM 955 C C . ALA A 1 120 ? -7.441 6.320 6.211 1.00 72.12 120 ALA A C 1
ATOM 957 O O . ALA A 1 120 ? -7.710 6.260 5.010 1.00 72.12 120 ALA A O 1
ATOM 958 N N . ALA A 1 121 ? -8.378 6.467 7.153 1.00 66.88 121 ALA A N 1
ATOM 959 C CA . ALA A 1 121 ? -9.819 6.426 6.882 1.00 66.88 121 ALA A CA 1
ATOM 960 C C . ALA A 1 121 ? -10.265 7.444 5.817 1.00 66.88 121 ALA A C 1
ATOM 962 O O . ALA A 1 121 ? -11.198 7.196 5.061 1.00 66.88 121 ALA A O 1
ATOM 963 N N . GLU A 1 122 ? -9.575 8.582 5.725 1.00 63.34 122 GLU A N 1
ATOM 964 C CA . GLU A 1 122 ? -9.880 9.646 4.767 1.00 63.34 122 GLU A CA 1
ATOM 965 C C . GLU A 1 122 ? -9.102 9.508 3.446 1.00 63.34 122 GLU A C 1
ATOM 967 O O . GLU A 1 122 ? -9.120 10.413 2.611 1.00 63.34 122 GLU A O 1
ATOM 972 N N . ASN A 1 123 ? -8.350 8.422 3.252 1.00 70.62 123 ASN A N 1
ATOM 973 C CA . ASN A 1 123 ? -7.655 8.155 2.001 1.00 70.62 123 ASN A CA 1
ATOM 974 C C . ASN A 1 123 ? -8.657 7.606 0.979 1.00 70.62 123 ASN A C 1
ATOM 976 O O . ASN A 1 123 ? -9.213 6.523 1.154 1.00 70.62 123 ASN A O 1
ATOM 980 N N . SER A 1 124 ? -8.832 8.313 -0.138 1.00 67.56 124 SER A N 1
ATOM 981 C CA . SER A 1 124 ? -9.734 7.908 -1.227 1.00 67.56 124 SER A CA 1
ATOM 982 C C . SER A 1 124 ? -9.381 6.550 -1.850 1.00 67.56 124 SER A C 1
ATOM 984 O O . SER A 1 124 ? -10.188 5.963 -2.573 1.00 67.56 124 SER A O 1
ATOM 986 N N . ARG A 1 125 ? -8.186 6.013 -1.566 1.00 69.62 125 ARG A N 1
ATOM 987 C CA . ARG A 1 125 ? -7.763 4.668 -1.970 1.00 69.62 125 ARG A CA 1
ATOM 988 C C . ARG A 1 125 ? -8.376 3.547 -1.142 1.00 69.62 125 ARG A C 1
ATOM 990 O O . ARG A 1 125 ? -8.269 2.404 -1.577 1.00 69.62 125 ARG A O 1
ATOM 997 N N . ILE A 1 126 ? -9.092 3.839 -0.057 1.00 74.38 126 ILE A N 1
ATOM 998 C CA . ILE A 1 126 ? -9.904 2.832 0.639 1.00 74.38 126 ILE A CA 1
ATOM 999 C C . ILE A 1 126 ? -10.867 2.136 -0.332 1.00 74.38 126 ILE A C 1
ATOM 1001 O O . ILE A 1 126 ? -10.923 0.914 -0.384 1.00 74.38 126 ILE A O 1
ATOM 1005 N N . GLU A 1 127 ? -11.475 2.897 -1.245 1.00 74.88 127 GLU A N 1
ATOM 1006 C CA . GLU A 1 127 ? -12.323 2.375 -2.321 1.00 74.88 127 GLU A CA 1
ATOM 1007 C C . GLU A 1 127 ? -11.564 1.450 -3.282 1.00 74.88 127 GLU A C 1
ATOM 1009 O O . GLU A 1 127 ? -12.123 0.510 -3.843 1.00 74.88 127 GLU A O 1
ATOM 1014 N N . ALA A 1 128 ? -10.276 1.718 -3.510 1.00 72.19 128 ALA A N 1
ATOM 1015 C CA . ALA A 1 128 ? -9.438 0.842 -4.316 1.00 72.19 128 ALA A CA 1
ATOM 1016 C C . ALA A 1 128 ? -9.138 -0.471 -3.583 1.00 72.19 128 ALA A C 1
ATOM 1018 O O . ALA A 1 128 ? -9.207 -1.513 -4.225 1.00 72.19 128 ALA A O 1
ATOM 1019 N N . ALA A 1 129 ? -8.866 -0.444 -2.277 1.00 75.94 129 ALA A N 1
ATOM 1020 C CA . ALA A 1 129 ? -8.703 -1.663 -1.482 1.00 75.94 129 ALA A CA 1
ATOM 1021 C C . ALA A 1 129 ? -9.993 -2.492 -1.438 1.00 75.94 129 ALA A C 1
ATOM 1023 O O . ALA A 1 129 ? -9.951 -3.689 -1.712 1.00 75.94 129 ALA A O 1
ATOM 1024 N N . LEU A 1 130 ? -11.148 -1.861 -1.215 1.00 80.69 130 LEU A N 1
ATOM 1025 C CA . LEU A 1 130 ? -12.442 -2.553 -1.219 1.00 80.69 130 LEU A CA 1
ATOM 1026 C C . LEU A 1 130 ? -12.726 -3.238 -2.568 1.00 80.69 130 LEU A C 1
ATOM 1028 O O . LEU A 1 130 ? -13.143 -4.392 -2.604 1.00 80.69 130 LEU A O 1
ATOM 1032 N N . ARG A 1 131 ? -12.407 -2.586 -3.699 1.00 77.81 131 ARG A N 1
ATOM 1033 C CA . ARG A 1 131 ? -12.478 -3.218 -5.036 1.00 77.81 131 ARG A CA 1
ATOM 1034 C C . ARG A 1 131 ? -11.500 -4.383 -5.232 1.00 77.81 131 ARG A C 1
ATOM 1036 O O . ARG A 1 131 ? -11.664 -5.141 -6.181 1.00 77.81 131 ARG A O 1
ATOM 1043 N N . ASN A 1 132 ? -10.481 -4.504 -4.387 1.00 74.44 132 ASN A N 1
ATOM 1044 C CA . ASN A 1 132 ? -9.486 -5.577 -4.390 1.00 74.44 132 ASN A CA 1
ATOM 1045 C C . ASN A 1 132 ? -9.783 -6.659 -3.337 1.00 74.44 132 ASN A C 1
ATOM 1047 O O . ASN A 1 132 ? -8.873 -7.363 -2.916 1.00 74.44 132 ASN A O 1
ATOM 1051 N N . ASN A 1 133 ? -11.043 -6.803 -2.913 1.00 80.25 133 ASN A N 1
ATOM 1052 C CA . ASN A 1 133 ? -11.475 -7.796 -1.923 1.00 80.25 133 ASN A CA 1
ATOM 1053 C C . ASN A 1 133 ? -10.794 -7.664 -0.548 1.00 80.25 133 ASN A C 1
ATOM 1055 O O . ASN A 1 133 ? -10.745 -8.636 0.206 1.00 80.25 133 ASN A O 1
ATOM 1059 N N . PHE A 1 134 ? -10.289 -6.477 -0.203 1.00 79.62 134 PHE A N 1
ATOM 1060 C CA . PHE A 1 134 ? -9.922 -6.182 1.179 1.00 79.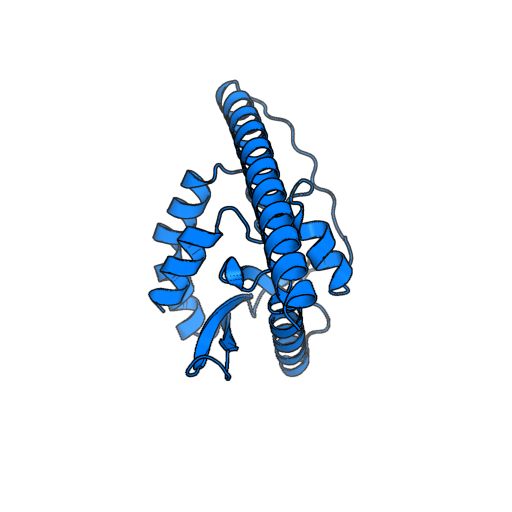62 134 PHE A CA 1
ATOM 1061 C C . PHE A 1 134 ? -11.181 -5.943 2.011 1.00 79.62 134 PHE A C 1
ATOM 1063 O O . PHE A 1 134 ? -12.160 -5.363 1.532 1.00 79.62 134 PHE A O 1
ATOM 1070 N N . TYR A 1 135 ? -11.118 -6.339 3.278 1.00 79.75 135 TYR A N 1
ATOM 1071 C CA . TYR A 1 135 ? -12.148 -6.067 4.273 1.00 79.75 135 TYR A CA 1
ATOM 1072 C C . TYR A 1 135 ? -11.621 -5.037 5.266 1.00 79.75 135 TYR A C 1
ATOM 1074 O O . TYR A 1 135 ? -10.447 -5.056 5.629 1.00 79.75 135 TYR A O 1
ATOM 1082 N N . LEU A 1 136 ? -12.489 -4.120 5.688 1.00 77.19 136 LEU A N 1
ATOM 1083 C CA . LEU A 1 136 ? -12.138 -3.137 6.702 1.00 77.19 136 LEU A CA 1
ATOM 1084 C C . LEU A 1 136 ? -12.283 -3.774 8.084 1.00 77.19 136 LEU A C 1
ATOM 1086 O O . LEU A 1 136 ? -13.389 -4.145 8.473 1.00 77.19 136 LEU A O 1
ATOM 1090 N N . GLU A 1 137 ? -11.169 -3.895 8.801 1.00 67.31 137 GLU A N 1
ATOM 1091 C CA . GLU A 1 137 ? -11.118 -4.587 10.094 1.00 67.31 137 GLU A CA 1
ATOM 1092 C C . GLU A 1 137 ? -11.145 -3.617 11.291 1.00 67.31 137 GLU A C 1
ATOM 1094 O O . GLU A 1 137 ? -11.867 -3.868 12.254 1.00 67.31 137 GLU A O 1
ATOM 1099 N N . THR A 1 138 ? -10.471 -2.457 11.206 1.00 65.50 138 THR A N 1
ATOM 1100 C CA . THR A 1 138 ? -10.302 -1.538 12.353 1.00 65.50 138 THR A CA 1
ATOM 1101 C C . THR A 1 138 ? -10.537 -0.063 11.996 1.00 65.50 138 THR A C 1
ATOM 1103 O O . THR A 1 138 ? -10.022 0.446 11.001 1.00 65.50 138 THR A O 1
ATOM 1106 N N . TYR A 1 139 ? -11.264 0.666 12.859 1.00 63.12 139 TYR A N 1
ATOM 1107 C CA . TYR A 1 139 ? -11.407 2.129 12.813 1.00 63.12 139 TYR A CA 1
ATOM 1108 C C . TYR A 1 139 ? -10.578 2.790 13.921 1.00 63.12 139 TYR A C 1
ATOM 1110 O O . TYR A 1 139 ? -10.910 2.692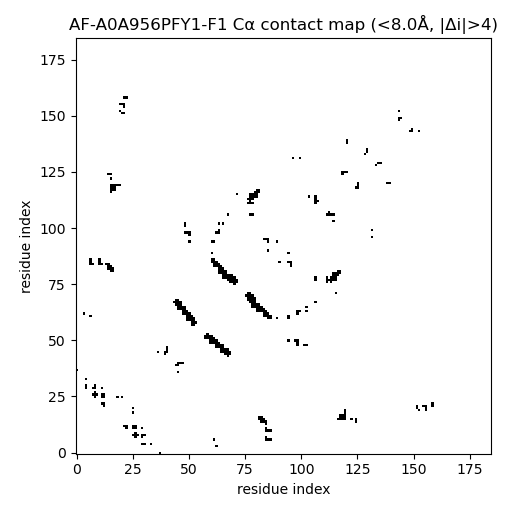 15.103 1.00 63.12 139 TYR A O 1
ATOM 1118 N N . ARG A 1 140 ? -9.518 3.521 13.557 1.00 66.56 140 ARG A N 1
ATOM 1119 C CA . ARG A 1 140 ? -8.725 4.306 14.516 1.00 66.56 140 ARG A CA 1
ATOM 1120 C C . ARG A 1 140 ? -9.243 5.745 14.618 1.00 66.56 140 ARG A C 1
ATOM 1122 O O . ARG A 1 140 ? -9.134 6.516 13.665 1.00 66.56 140 ARG A O 1
ATOM 1129 N N . VAL A 1 141 ? -9.724 6.140 15.799 1.00 65.31 141 VAL A N 1
ATOM 1130 C CA . VAL A 1 141 ? -10.113 7.530 16.116 1.00 65.31 141 VAL A CA 1
ATOM 1131 C C . VAL A 1 141 ? -8.962 8.244 16.827 1.00 65.31 141 VAL A C 1
ATOM 1133 O O . VAL A 1 141 ? -8.291 7.660 17.672 1.00 65.31 141 VAL A O 1
ATOM 1136 N N . VAL A 1 142 ? -8.710 9.509 16.486 1.00 69.06 142 VAL A N 1
ATOM 1137 C CA . VAL A 1 142 ? -7.633 10.316 17.091 1.00 69.06 142 VAL A CA 1
ATOM 1138 C C . VAL A 1 142 ? -8.085 11.772 17.178 1.00 69.06 142 VAL A C 1
ATOM 1140 O O . VAL A 1 142 ? -8.729 12.274 16.256 1.00 69.06 142 VAL A O 1
ATOM 1143 N N . ARG A 1 143 ? -7.698 12.448 18.263 1.00 83.38 143 ARG A N 1
ATOM 1144 C CA . ARG A 1 143 ? -7.935 13.872 18.521 1.00 83.38 143 ARG A CA 1
ATOM 1145 C C . ARG A 1 143 ? -6.586 14.605 18.624 1.00 83.38 143 ARG A C 1
ATOM 1147 O O . ARG A 1 143 ? -5.739 14.119 19.372 1.00 83.38 143 ARG A O 1
ATOM 1154 N N . PRO A 1 144 ? -6.360 15.727 17.911 1.00 86.94 144 PRO A N 1
ATOM 1155 C CA . PRO A 1 144 ? -5.189 16.563 18.161 1.00 86.94 144 PRO A CA 1
ATOM 1156 C C . PRO A 1 144 ? -5.315 17.207 19.549 1.00 86.94 144 PRO A C 1
ATOM 1158 O O . PRO A 1 144 ? -6.390 17.675 19.924 1.00 86.94 144 PRO A O 1
ATOM 1161 N N . CYS A 1 145 ? -4.233 17.178 20.326 1.00 90.19 145 CYS A N 1
ATOM 1162 C CA . CYS A 1 145 ? -4.225 17.647 21.717 1.00 90.19 145 CYS A CA 1
ATOM 1163 C C . CYS A 1 145 ? -3.297 18.849 21.950 1.00 90.19 145 CYS A C 1
ATOM 1165 O O . CYS A 1 145 ? -3.183 19.300 23.087 1.00 90.19 145 CYS A O 1
ATOM 1167 N N . THR A 1 146 ? -2.626 19.353 20.910 1.00 93.81 146 THR A N 1
ATOM 1168 C CA . THR A 1 146 ? -1.757 20.538 20.982 1.00 93.81 146 THR A CA 1
ATOM 1169 C C . THR A 1 146 ? -2.026 21.466 19.794 1.00 93.81 146 THR A C 1
ATOM 1171 O O . THR A 1 146 ? -2.464 20.973 18.749 1.00 93.81 146 THR A O 1
ATOM 1174 N N . PRO A 1 147 ? -1.746 22.780 19.909 1.00 94.50 147 PRO A N 1
ATOM 1175 C CA . PRO A 1 147 ? -1.912 23.722 18.801 1.00 94.50 147 PRO A CA 1
ATOM 1176 C C . PRO A 1 147 ? -1.133 23.322 17.542 1.00 94.50 147 PRO A C 1
ATOM 1178 O O . PRO A 1 147 ? -1.627 23.474 16.429 1.00 94.50 147 PRO A O 1
ATOM 1181 N N . GLU A 1 148 ? 0.064 22.759 17.707 1.00 89.81 148 GLU A N 1
ATOM 1182 C CA . GLU A 1 148 ? 0.898 22.288 16.597 1.00 89.81 148 GLU A CA 1
ATOM 1183 C C . GLU A 1 148 ? 0.239 21.100 15.884 1.00 89.81 148 GLU A C 1
ATOM 1185 O O . GLU A 1 148 ? 0.181 21.056 14.657 1.00 89.81 148 GLU A O 1
ATOM 1190 N N . ALA A 1 149 ? -0.316 20.151 16.646 1.00 84.88 149 ALA A N 1
ATOM 1191 C CA . ALA A 1 149 ? -1.032 19.010 16.083 1.00 84.88 149 ALA A CA 1
ATOM 1192 C C . ALA A 1 149 ? -2.347 19.428 15.402 1.00 84.88 149 ALA A C 1
ATOM 1194 O O . ALA A 1 149 ? -2.742 18.824 14.406 1.00 84.88 149 ALA A O 1
ATOM 1195 N N . GLU A 1 150 ? -3.031 20.451 15.919 1.00 90.06 150 GLU A N 1
ATOM 1196 C CA . GLU A 1 150 ? -4.220 21.028 15.283 1.00 90.06 150 GLU A CA 1
ATOM 1197 C C . GLU A 1 150 ? -3.879 21.668 13.933 1.00 90.06 150 GLU A C 1
ATOM 1199 O O . GLU A 1 150 ? -4.545 21.380 12.937 1.00 90.06 150 GLU A O 1
ATOM 1204 N N . GLN A 1 151 ? -2.808 22.465 13.877 1.00 89.81 151 GLN A N 1
ATOM 1205 C CA . GLN A 1 151 ? -2.314 23.066 12.635 1.00 89.81 151 GLN A CA 1
ATOM 1206 C C . GLN A 1 151 ? -1.913 22.000 11.614 1.00 89.81 151 GLN A C 1
ATOM 1208 O O . GLN A 1 151 ? -2.352 22.063 10.467 1.00 89.81 151 GLN A O 1
ATOM 1213 N N . LEU A 1 152 ? -1.175 20.970 12.038 1.00 86.00 152 LEU A N 1
ATOM 1214 C CA . LEU A 1 152 ? -0.799 19.853 11.171 1.00 86.00 152 LEU A CA 1
ATOM 1215 C C . LEU A 1 152 ? -2.029 19.151 10.582 1.00 86.00 152 LEU A C 1
ATOM 1217 O O . LEU A 1 152 ? -2.077 18.858 9.387 1.00 86.00 152 LEU A O 1
ATOM 1221 N N . MET A 1 153 ? -3.047 18.884 11.404 1.00 85.50 153 MET A N 1
ATOM 1222 C CA . MET A 1 153 ? -4.283 18.255 10.932 1.00 85.50 153 MET A CA 1
ATOM 1223 C C . MET A 1 153 ? -5.021 19.134 9.910 1.00 85.50 153 MET A C 1
ATOM 1225 O O . MET A 1 153 ? -5.574 18.599 8.946 1.00 85.50 153 MET A O 1
ATOM 1229 N N . GLU A 1 154 ? -4.995 20.457 10.077 1.00 87.19 154 GLU A N 1
ATOM 1230 C CA . GLU A 1 154 ? -5.576 21.406 9.122 1.00 87.19 154 GLU A CA 1
ATOM 1231 C C . GLU A 1 154 ? -4.777 21.478 7.810 1.00 87.19 154 GLU A C 1
ATOM 1233 O O . GLU A 1 154 ? -5.360 21.439 6.726 1.00 87.19 154 GLU A O 1
ATOM 1238 N N . GLU A 1 155 ? -3.445 21.496 7.868 1.00 85.06 155 GLU A N 1
ATOM 1239 C CA . GLU A 1 155 ? -2.587 21.450 6.678 1.00 85.06 155 GLU A CA 1
ATOM 1240 C C . GLU A 1 155 ? -2.772 20.152 5.892 1.00 85.06 155 GLU A C 1
ATOM 1242 O O . GLU A 1 155 ? -2.905 20.166 4.664 1.00 85.06 155 GLU A O 1
ATOM 1247 N N . VAL A 1 156 ? -2.838 19.019 6.595 1.00 79.69 156 VAL A N 1
ATOM 1248 C CA . VAL A 1 156 ? -3.141 17.718 5.994 1.00 79.69 156 VAL A CA 1
ATOM 1249 C C . VAL A 1 156 ? -4.515 17.753 5.324 1.00 79.69 156 VAL A C 1
ATOM 1251 O O . VAL A 1 156 ? -4.651 17.247 4.208 1.00 79.69 156 VAL A O 1
ATOM 1254 N N . ARG A 1 157 ? -5.524 18.373 5.952 1.00 81.31 157 ARG A N 1
ATOM 1255 C CA . ARG A 1 157 ? -6.862 18.542 5.366 1.00 81.31 157 ARG A CA 1
ATOM 1256 C C . ARG A 1 157 ? -6.807 19.346 4.065 1.00 81.31 157 ARG A C 1
ATOM 1258 O O . ARG A 1 157 ? -7.246 18.849 3.030 1.00 81.31 157 ARG A O 1
ATOM 1265 N N . GLN A 1 158 ? -6.184 20.522 4.079 1.00 82.81 158 GLN A N 1
ATOM 1266 C CA . GLN A 1 158 ? -6.072 21.389 2.899 1.00 82.81 158 GLN A CA 1
ATOM 1267 C C . GLN A 1 158 ? -5.225 20.769 1.778 1.00 82.81 158 GLN A C 1
ATOM 1269 O O . GLN A 1 158 ? -5.541 20.907 0.594 1.00 82.81 158 GLN A O 1
ATOM 1274 N N . SER A 1 159 ? -4.136 20.079 2.127 1.00 74.31 159 SER A N 1
ATOM 1275 C CA . SER A 1 159 ? -3.285 19.367 1.168 1.00 74.31 159 SER A CA 1
ATOM 1276 C C . SER A 1 159 ? -4.071 18.267 0.450 1.00 74.31 159 SER A C 1
ATOM 1278 O O . SER A 1 159 ? -3.997 18.150 -0.775 1.00 74.31 159 SER A O 1
ATOM 1280 N N . LYS A 1 160 ? -4.892 17.516 1.195 1.00 67.62 160 LYS A N 1
ATOM 1281 C CA . LYS A 1 160 ? -5.779 16.484 0.646 1.00 67.62 160 LYS A CA 1
ATOM 1282 C C . LYS A 1 160 ? -6.871 17.069 -0.251 1.00 67.62 160 LYS A C 1
ATOM 1284 O O . LYS A 1 160 ? -7.089 16.531 -1.333 1.00 67.62 160 LYS A O 1
ATOM 1289 N N . GLU A 1 161 ? -7.516 18.167 0.148 1.00 73.19 161 GLU A N 1
ATOM 1290 C CA . GLU A 1 161 ? -8.524 18.857 -0.677 1.00 73.19 161 GLU A CA 1
ATOM 1291 C C . GLU A 1 161 ? -7.931 19.291 -2.025 1.00 73.19 161 GLU A C 1
ATOM 1293 O O . GLU A 1 161 ? -8.452 18.939 -3.085 1.00 73.19 161 GLU A O 1
ATOM 1298 N N . LYS A 1 162 ? -6.765 19.948 -2.001 1.00 75.12 162 LYS A N 1
ATOM 1299 C CA . LYS A 1 162 ? -6.040 20.346 -3.218 1.00 75.12 162 LYS A CA 1
ATOM 1300 C C . LYS A 1 162 ? -5.650 19.144 -4.081 1.00 75.12 162 LYS A C 1
ATOM 1302 O O . LYS A 1 162 ? -5.778 19.201 -5.304 1.00 75.12 162 LYS A O 1
ATOM 1307 N N . ALA A 1 163 ? -5.186 18.050 -3.474 1.00 65.69 163 ALA A N 1
ATOM 1308 C CA . ALA A 1 163 ? -4.853 16.827 -4.201 1.00 65.69 163 ALA A CA 1
ATOM 1309 C C . ALA A 1 163 ? -6.090 16.199 -4.869 1.00 65.69 163 ALA A C 1
ATOM 1311 O O . ALA A 1 163 ? -6.012 15.788 -6.030 1.00 65.69 163 ALA A O 1
ATOM 1312 N N . GLY A 1 164 ? -7.235 16.188 -4.178 1.00 66.38 164 GLY A N 1
ATOM 1313 C CA . GLY A 1 164 ? -8.519 15.747 -4.723 1.00 66.38 164 GLY A CA 1
ATOM 1314 C C . GLY A 1 164 ? -8.947 16.573 -5.937 1.00 66.38 164 GLY A C 1
ATOM 1315 O O . GLY A 1 164 ? -9.261 16.014 -6.987 1.00 66.38 164 GLY A O 1
ATOM 1316 N N . GLU A 1 165 ? -8.850 17.902 -5.859 1.00 73.19 165 GLU A N 1
ATOM 1317 C CA . GLU A 1 165 ? -9.153 18.781 -6.996 1.00 73.19 165 GLU A CA 1
ATOM 1318 C C . GLU A 1 165 ? -8.240 18.541 -8.207 1.00 73.19 165 GLU A C 1
ATOM 1320 O O . GLU A 1 165 ? -8.685 18.596 -9.360 1.00 73.19 165 GLU A O 1
ATOM 1325 N N . VAL A 1 166 ? -6.946 18.301 -7.970 1.00 67.00 166 VAL A N 1
ATOM 1326 C CA . VAL A 1 166 ? -5.982 17.985 -9.033 1.00 67.00 166 VAL A CA 1
ATOM 1327 C C . VAL A 1 166 ? -6.333 16.650 -9.686 1.00 67.00 166 VAL A C 1
ATOM 1329 O O . VAL A 1 166 ? -6.353 16.559 -10.917 1.00 67.00 166 VAL A O 1
ATOM 1332 N N . GLN A 1 167 ? -6.669 15.635 -8.889 1.00 58.81 167 GLN A N 1
ATOM 1333 C CA . GLN A 1 167 ? -7.091 14.327 -9.383 1.00 58.81 167 GLN A CA 1
ATOM 1334 C C . GLN A 1 167 ? -8.373 14.425 -10.227 1.00 58.81 167 GLN A C 1
ATOM 1336 O O . GLN A 1 167 ? -8.429 13.856 -11.321 1.00 58.81 167 GLN A O 1
ATOM 1341 N N . ASP A 1 168 ? -9.351 15.219 -9.792 1.00 68.44 168 ASP A N 1
ATOM 1342 C CA . ASP A 1 168 ? -10.590 15.489 -10.530 1.00 68.44 168 ASP A CA 1
ATOM 1343 C C . ASP A 1 168 ? -10.361 16.251 -11.840 1.00 68.44 168 ASP A C 1
ATOM 1345 O O . ASP A 1 168 ? -11.025 16.018 -12.855 1.00 68.44 168 ASP A O 1
ATOM 1349 N N . LYS A 1 169 ? -9.407 17.185 -11.860 1.00 70.44 169 LYS A N 1
ATOM 1350 C CA . LYS A 1 169 ? -9.014 17.871 -13.099 1.00 70.44 169 LYS A CA 1
ATOM 1351 C C . LYS A 1 169 ? -8.353 16.896 -14.072 1.00 70.44 169 LYS A C 1
ATOM 1353 O O . LYS A 1 169 ? -8.669 16.915 -15.265 1.00 70.44 169 LYS A O 1
ATOM 1358 N N . LEU A 1 170 ? -7.464 16.033 -13.581 1.00 65.50 170 LEU A N 1
ATOM 1359 C CA . LEU A 1 170 ? -6.774 15.029 -14.392 1.00 65.50 170 LEU A CA 1
ATOM 1360 C C . LEU A 1 170 ? -7.740 13.984 -14.966 1.00 65.50 170 LEU A C 1
ATOM 1362 O O . LEU A 1 170 ? -7.620 13.644 -16.146 1.00 65.50 170 LEU A O 1
ATOM 1366 N N . SER A 1 171 ? -8.723 13.521 -14.189 1.00 65.75 171 SER A N 1
ATOM 1367 C CA . SER A 1 171 ? -9.748 12.580 -14.662 1.00 65.75 171 SER A CA 1
ATOM 1368 C C . SER A 1 171 ? -10.594 13.192 -15.786 1.00 65.75 171 SER A C 1
ATOM 1370 O O . SER A 1 171 ? -10.668 12.626 -16.880 1.00 65.75 171 SER A O 1
ATOM 1372 N N . LYS A 1 172 ? -11.100 14.419 -15.602 1.00 75.38 172 LYS A N 1
ATOM 1373 C CA . LYS A 1 172 ? -11.853 15.164 -16.631 1.00 75.38 172 LYS A CA 1
ATOM 1374 C C . LYS A 1 172 ? -11.037 15.401 -17.905 1.00 75.38 172 LYS A C 1
ATOM 1376 O O . LYS A 1 172 ? -11.567 15.339 -19.019 1.00 75.38 172 LYS A O 1
ATOM 1381 N N . LEU A 1 173 ? -9.737 15.676 -17.780 1.00 72.25 173 LEU A N 1
ATOM 1382 C CA . LEU A 1 173 ? -8.839 15.825 -18.931 1.00 72.25 173 LEU A CA 1
ATOM 1383 C C . LEU A 1 173 ? -8.643 14.502 -19.684 1.00 72.25 173 LEU A C 1
ATOM 1385 O O . LEU A 1 173 ? -8.636 14.506 -20.920 1.00 72.25 173 LEU A O 1
ATOM 1389 N N . ARG A 1 174 ? -8.522 13.373 -18.973 1.00 69.44 174 ARG A N 1
ATOM 1390 C CA . ARG A 1 174 ? -8.429 12.036 -19.583 1.00 69.44 174 ARG A CA 1
ATOM 1391 C C . ARG A 1 174 ? -9.703 11.659 -20.327 1.00 69.44 174 ARG A C 1
ATOM 1393 O O . ARG A 1 174 ? -9.611 11.258 -21.486 1.00 69.44 174 ARG A O 1
ATOM 1400 N N . GLU A 1 175 ? -10.872 11.879 -19.732 1.00 74.31 175 GLU A N 1
ATOM 1401 C CA . GLU A 1 175 ? -12.165 11.633 -20.386 1.00 74.31 175 GLU A CA 1
ATOM 1402 C C . GLU A 1 175 ? -12.309 12.435 -21.685 1.00 74.31 175 GLU A C 1
ATOM 1404 O O . GLU A 1 175 ? -12.698 11.902 -22.728 1.00 74.31 175 GLU A O 1
ATOM 1409 N N . ARG A 1 176 ? -11.921 13.718 -21.663 1.00 77.56 176 ARG A N 1
ATOM 1410 C CA . ARG A 1 176 ? -11.910 14.570 -22.863 1.00 77.56 176 ARG A CA 1
ATOM 1411 C C . ARG A 1 176 ? -10.974 14.029 -23.945 1.00 77.56 176 ARG A C 1
ATOM 1413 O O . ARG A 1 176 ? -11.335 14.050 -25.123 1.00 77.56 176 ARG A O 1
ATOM 1420 N N . ARG A 1 177 ? -9.785 13.537 -23.576 1.00 71.06 177 ARG A N 1
ATOM 1421 C CA . ARG A 1 177 ? -8.828 12.927 -24.520 1.00 71.06 177 ARG A CA 1
ATOM 1422 C C . ARG A 1 177 ? -9.364 11.618 -25.109 1.00 71.06 177 ARG A C 1
ATOM 1424 O O . ARG A 1 177 ? -9.248 11.421 -26.317 1.00 71.06 177 ARG A O 1
ATOM 1431 N N . GLN A 1 178 ? -9.995 10.765 -24.303 1.00 73.00 178 GLN A N 1
ATOM 1432 C CA . GLN A 1 178 ? -10.601 9.514 -24.771 1.00 73.00 178 GLN A CA 1
ATOM 1433 C C . GLN A 1 178 ? -11.787 9.758 -25.715 1.00 73.00 178 GLN A C 1
ATOM 1435 O O . GLN A 1 178 ? -11.856 9.129 -26.771 1.00 73.00 178 GLN A O 1
ATOM 1440 N N . ARG A 1 179 ? -12.667 10.727 -25.413 1.00 75.56 179 ARG A N 1
ATOM 1441 C CA . ARG A 1 179 ? -13.755 11.138 -26.325 1.00 75.56 179 ARG A CA 1
ATOM 1442 C C . ARG A 1 179 ? -13.224 11.621 -27.677 1.00 75.56 179 ARG A C 1
ATOM 1444 O O . ARG A 1 179 ? -13.764 11.257 -28.715 1.00 75.56 179 ARG A O 1
ATOM 1451 N N . ARG A 1 180 ? -12.130 12.392 -27.682 1.00 72.94 180 ARG A N 1
ATOM 1452 C CA . ARG A 1 180 ? -11.479 12.857 -28.922 1.00 72.94 180 ARG A CA 1
ATOM 1453 C C . ARG A 1 180 ? -10.844 11.726 -29.735 1.00 72.94 180 ARG A C 1
ATOM 1455 O O . ARG A 1 180 ? -10.853 11.816 -30.956 1.00 72.94 180 ARG A O 1
ATOM 1462 N N . LYS A 1 181 ? -10.298 10.689 -29.085 1.00 69.50 181 LYS A N 1
ATOM 1463 C CA . LYS A 1 181 ? -9.789 9.491 -29.776 1.00 69.50 181 LYS A CA 1
ATOM 1464 C C . LYS A 1 181 ? -10.928 8.674 -30.398 1.00 69.50 181 LYS A C 1
ATOM 1466 O O . LYS A 1 181 ? -10.827 8.325 -31.565 1.00 69.50 181 LYS A O 1
ATOM 1471 N N . ARG A 1 182 ? -12.029 8.451 -29.668 1.00 66.38 182 ARG A N 1
ATOM 1472 C CA . ARG A 1 182 ? -13.211 7.735 -30.189 1.00 66.38 182 ARG A CA 1
ATOM 1473 C C . ARG A 1 182 ? -13.841 8.420 -31.402 1.00 66.38 182 ARG A C 1
ATOM 1475 O O . ARG A 1 182 ? -14.165 7.738 -32.353 1.00 66.38 182 ARG A O 1
ATOM 1482 N N . ASN A 1 183 ? -13.937 9.750 -31.410 1.00 64.88 183 ASN A N 1
ATOM 1483 C CA . ASN A 1 183 ? -14.528 10.494 -32.534 1.00 64.88 183 ASN A CA 1
ATOM 1484 C C . ASN A 1 183 ? -13.606 10.632 -33.766 1.00 64.88 183 ASN A C 1
ATOM 1486 O O . ASN A 1 183 ? -13.971 11.310 -34.722 1.00 64.88 183 ASN A O 1
ATOM 1490 N N . ARG A 1 184 ? -12.389 10.075 -33.723 1.00 55.75 184 ARG A N 1
ATOM 1491 C CA . ARG A 1 184 ? -11.431 10.050 -34.843 1.00 55.75 184 ARG A CA 1
ATOM 1492 C C . ARG A 1 184 ? -11.307 8.667 -35.499 1.00 55.75 184 ARG A C 1
ATOM 1494 O O . ARG A 1 184 ? -10.505 8.532 -36.417 1.00 55.75 184 ARG A O 1
ATOM 1501 N N . THR A 1 185 ? -12.055 7.681 -35.005 1.00 46.41 185 THR A N 1
ATOM 1502 C CA . THR A 1 185 ? -12.156 6.319 -35.559 1.00 46.41 185 THR A CA 1
ATOM 1503 C C . THR A 1 185 ? -13.535 6.170 -36.176 1.00 46.41 185 THR A C 1
ATOM 1505 O O . THR A 1 185 ? -13.629 5.508 -37.226 1.00 46.41 185 THR A O 1
#